Protein AF-A0A955XKT5-F1 (afdb_monomer_lite)

Secondary structure (DSSP, 8-state):
--HHHHHHHHHHHHHH-TT-HHHHHHHHHHHHHTT-HHHHHHHHHHHHHHTT-HHHHHHHHHHHHHHSEEEEE-TT-EEE-TT-----EEEEEES-EEEEETTTEEEEEE-TT-EESHHHHHHT---SSEEEESS-EEEEEE-HHHHHHHHHHSTTHHHHHHHHHHHHHHHHHSSTTSTTTTS-HHHHHHHHHTPPP----TT--S--TTS-----EE-SSS-EEEEEE-TTS-EEEEEEE-TT-EESHHHHHS-----

Sequence (259 aa):
MTSLDQAQRALEAAQRSPHDLGLCIRAIRLLEVAGMRAEAHSVAHAYAKRHDAGEAGGAALLALVQRAEAVRFEAGVALMREGVDEDAIFVLLHGDARVRRLGVGELTQLPPGTVVGEIASLAGTARTASVYAKGPVEALRFLPAGFAELSHKLPGVYARLRETGRARLVAQLFGPTSIFGALNGLERAALFEQCLPATLAEGQEAVREGEPGHAICIIASGMAEVWRRGADGERRVVTTLGPGSVFGELALLYDRQAN

Radius of gyration: 21.77 Å; chains: 1; bounding box: 57×36×67 Å

Foldseek 3Di:
DDLVVLLVVLLVVCVVVLQQLLSLLLNLLSCVVVVVNVSSLVSLQSNLVVQVLHNLLSVLSNVLSVPWDKDKDAAFDWPFAAQDPDQKKKAWNDAKKWWAAPPPGTQDIGGHSDIPPLLCNLVVAGHQTIIGGNGMIIITIDGVVSVVSSCVRRPCPNVVSVVVSLLVLLCSQQPCPAPNNPDDSVRSSVVVVVDDDDDDDPPGDPDDPPDQDDDKDFASADKDFDWDQDPVRDTGTPDMDGGNDIDPVCSVVPVPPPD

pLDDT: mean 88.99, std 10.27, range [30.53, 98.69]

Structure (mmCIF, N/CA/C/O backbone):
data_AF-A0A955XKT5-F1
#
_entry.id   AF-A0A955XKT5-F1
#
loop_
_atom_site.group_PDB
_atom_site.id
_atom_site.type_symbol
_atom_site.label_atom_id
_atom_site.label_alt_id
_atom_site.label_comp_id
_atom_site.label_asym_id
_atom_site.label_entity_id
_atom_site.label_seq_id
_atom_site.pdbx_PDB_ins_code
_atom_site.Cartn_x
_atom_site.Cartn_y
_atom_site.Cartn_z
_atom_site.occupancy
_atom_site.B_iso_or_equiv
_atom_site.auth_seq_id
_atom_site.auth_comp_id
_atom_site.auth_asym_id
_atom_site.auth_atom_id
_atom_site.pdbx_PDB_model_num
ATOM 1 N N . MET A 1 1 ? -13.467 -15.994 17.222 1.00 66.06 1 MET A N 1
ATOM 2 C CA . MET A 1 1 ? -13.003 -14.748 17.871 1.00 66.06 1 MET A CA 1
ATOM 3 C C . MET A 1 1 ? -14.121 -13.738 17.721 1.00 66.06 1 MET A C 1
ATOM 5 O O . MET A 1 1 ? -14.669 -13.667 16.626 1.00 66.06 1 MET A O 1
ATOM 9 N N . THR A 1 2 ? -14.535 -13.070 18.795 1.00 84.00 2 THR A N 1
ATOM 10 C CA . THR A 1 2 ? -15.683 -12.151 18.736 1.00 84.00 2 THR A CA 1
ATOM 11 C C . THR A 1 2 ? -15.295 -10.826 18.067 1.00 84.00 2 THR A C 1
ATOM 13 O O . THR A 1 2 ? -14.108 -10.500 17.970 1.00 84.00 2 THR A O 1
ATOM 16 N N . SER A 1 3 ? -16.289 -10.046 17.623 1.00 86.25 3 SER A N 1
ATOM 17 C CA . SER A 1 3 ? -16.065 -8.680 17.116 1.00 86.25 3 SER A CA 1
ATOM 18 C C . SER A 1 3 ? -15.382 -7.786 18.159 1.00 86.25 3 SER A C 1
ATOM 20 O O . SER A 1 3 ? -14.592 -6.917 17.799 1.00 86.25 3 SER A O 1
ATOM 22 N N . LEU A 1 4 ? -15.657 -8.013 19.449 1.00 92.00 4 LEU A N 1
ATOM 23 C CA . LEU A 1 4 ? -15.072 -7.252 20.551 1.00 92.00 4 LEU A CA 1
ATOM 24 C C . LEU A 1 4 ? -13.584 -7.583 20.738 1.00 92.00 4 LEU A C 1
ATOM 26 O O . LEU A 1 4 ? -12.761 -6.672 20.798 1.00 92.00 4 LEU A O 1
ATOM 30 N N . ASP A 1 5 ? -13.219 -8.871 20.727 1.00 94.25 5 ASP A N 1
ATOM 31 C CA . ASP A 1 5 ? -11.815 -9.305 20.838 1.00 94.25 5 ASP A CA 1
ATOM 32 C C . ASP A 1 5 ? -10.959 -8.732 19.697 1.00 94.25 5 ASP A C 1
ATOM 34 O O . ASP A 1 5 ? -9.805 -8.339 19.878 1.00 94.25 5 ASP A O 1
ATOM 38 N N . GLN A 1 6 ? -11.522 -8.697 18.485 1.00 92.94 6 GLN A N 1
ATOM 39 C CA . GLN A 1 6 ? -10.864 -8.135 17.307 1.00 92.94 6 GLN A CA 1
ATOM 40 C C . GLN A 1 6 ? -10.617 -6.631 17.447 1.00 92.94 6 GLN A C 1
ATOM 42 O O . GLN A 1 6 ? -9.525 -6.168 17.103 1.00 92.94 6 GLN A O 1
ATOM 47 N N . ALA A 1 7 ? -11.605 -5.890 17.953 1.00 96.50 7 ALA A N 1
ATOM 48 C CA . ALA A 1 7 ? -11.510 -4.454 18.177 1.00 96.50 7 ALA A CA 1
ATOM 49 C C . ALA A 1 7 ? -10.478 -4.114 19.265 1.00 96.50 7 ALA A C 1
ATOM 51 O O . ALA A 1 7 ? -9.630 -3.250 19.049 1.00 96.50 7 ALA A O 1
ATOM 52 N N . GLN A 1 8 ? -10.463 -4.855 20.378 1.00 96.94 8 GLN A N 1
ATOM 53 C CA . GLN A 1 8 ? -9.479 -4.674 21.453 1.00 96.94 8 GLN A CA 1
ATOM 54 C C . GLN A 1 8 ? -8.044 -4.922 20.972 1.00 96.94 8 GLN A C 1
ATOM 56 O O . GLN A 1 8 ? -7.172 -4.078 21.162 1.00 96.94 8 GLN A O 1
ATOM 61 N N . ARG A 1 9 ? -7.796 -6.015 20.237 1.00 96.50 9 ARG A N 1
ATOM 62 C CA . ARG A 1 9 ? -6.467 -6.276 19.651 1.00 96.50 9 ARG A CA 1
ATOM 63 C C . ARG A 1 9 ? -6.037 -5.197 18.659 1.00 96.50 9 ARG A C 1
ATOM 65 O O . ARG A 1 9 ? -4.851 -4.890 18.548 1.00 96.50 9 ARG A O 1
ATOM 72 N N . ALA A 1 10 ? -6.981 -4.649 17.892 1.00 97.38 10 ALA A N 1
ATOM 73 C CA . ALA A 1 10 ? -6.700 -3.555 16.968 1.00 97.38 10 ALA A CA 1
ATOM 74 C C . ALA A 1 10 ? -6.311 -2.274 17.714 1.00 97.38 10 ALA A C 1
ATOM 76 O O . ALA A 1 10 ? -5.332 -1.632 17.337 1.00 97.38 10 ALA A O 1
ATOM 77 N N . LEU A 1 11 ? -7.029 -1.953 18.792 1.00 98.19 11 LEU A N 1
ATOM 78 C CA . LEU A 1 11 ? -6.716 -0.840 19.681 1.00 98.19 11 LEU A CA 1
ATOM 79 C C . LEU A 1 11 ? -5.312 -0.980 20.282 1.00 98.19 11 LEU A C 1
ATOM 81 O O . LEU A 1 11 ? -4.511 -0.058 20.163 1.00 98.19 11 LEU A O 1
ATOM 85 N N . GLU A 1 12 ? -4.973 -2.144 20.839 1.00 97.88 12 GLU A N 1
ATOM 86 C CA . GLU A 1 12 ? -3.638 -2.417 21.392 1.00 97.88 12 GLU A CA 1
ATOM 87 C C . GLU A 1 12 ? -2.524 -2.277 20.342 1.00 97.88 12 GLU A C 1
ATOM 89 O O . GLU A 1 12 ? -1.431 -1.788 20.635 1.00 97.88 12 GLU A O 1
ATOM 94 N N . ALA A 1 13 ? -2.768 -2.714 19.103 1.00 97.31 13 ALA A N 1
ATOM 95 C CA . ALA A 1 13 ? -1.805 -2.561 18.014 1.00 97.31 13 ALA A CA 1
ATOM 96 C C . ALA A 1 13 ? -1.597 -1.083 17.638 1.00 97.31 13 ALA A C 1
ATOM 98 O O . ALA A 1 13 ? -0.454 -0.643 17.518 1.00 97.31 13 ALA A O 1
ATOM 99 N N . ALA A 1 14 ? -2.677 -0.305 17.521 1.00 97.44 14 ALA A N 1
ATOM 100 C CA . ALA A 1 14 ? -2.600 1.131 17.250 1.00 97.44 14 ALA A CA 1
ATOM 101 C C . ALA A 1 14 ? -1.944 1.909 18.405 1.00 97.44 14 ALA A C 1
ATOM 103 O O . ALA A 1 14 ? -1.196 2.849 18.164 1.00 97.44 14 ALA A O 1
ATOM 104 N N . GLN A 1 15 ? -2.157 1.499 19.657 1.00 96.06 15 GLN A N 1
ATOM 105 C CA . GLN A 1 15 ? -1.501 2.104 20.823 1.00 96.06 15 GLN A CA 1
ATOM 106 C C . GLN A 1 15 ? 0.003 1.808 20.880 1.00 96.06 15 GLN A C 1
ATOM 108 O O . GLN A 1 15 ? 0.775 2.671 21.294 1.00 96.06 15 GLN A O 1
ATOM 113 N N . ARG A 1 16 ? 0.436 0.616 20.443 1.00 97.06 16 ARG A N 1
ATOM 114 C CA . ARG A 1 16 ? 1.866 0.271 20.329 1.00 97.06 16 ARG A CA 1
ATOM 115 C C . ARG A 1 16 ? 2.558 1.000 19.178 1.00 97.06 16 ARG A C 1
ATOM 117 O O . ARG A 1 16 ? 3.723 1.365 19.313 1.00 97.06 16 ARG A O 1
ATOM 124 N N . SER A 1 17 ? 1.837 1.253 18.086 1.00 94.94 17 SER A N 1
ATOM 125 C CA . SER A 1 17 ? 2.354 1.935 16.894 1.00 94.94 17 SER A CA 1
ATOM 126 C C . SER A 1 17 ? 1.484 3.137 16.497 1.00 94.94 17 SER A C 1
ATOM 128 O O . SER A 1 17 ? 0.912 3.150 15.410 1.00 94.94 17 SER A O 1
ATOM 130 N N . PRO A 1 18 ? 1.412 4.199 17.322 1.00 91.81 18 PRO A N 1
ATOM 131 C CA . PRO A 1 18 ? 0.472 5.312 17.125 1.00 91.81 18 PRO A CA 1
ATOM 132 C C . PRO A 1 18 ? 0.832 6.248 15.960 1.00 91.81 18 PRO A C 1
ATOM 134 O O . PRO A 1 18 ? 0.154 7.243 15.736 1.00 91.81 18 PRO A O 1
ATOM 137 N N . HIS A 1 19 ? 1.928 5.970 15.253 1.00 90.25 19 HIS A N 1
ATOM 138 C CA . HIS A 1 19 ? 2.360 6.674 14.043 1.00 90.25 19 HIS A CA 1
ATOM 139 C C . HIS A 1 19 ? 1.965 5.925 12.759 1.00 90.25 19 HIS A C 1
ATOM 141 O O . HIS A 1 19 ? 2.091 6.474 11.664 1.00 90.25 19 HIS A O 1
ATOM 147 N N . ASP A 1 20 ? 1.503 4.677 12.876 1.00 94.12 20 ASP A N 1
ATOM 148 C CA . ASP A 1 20 ? 1.114 3.849 11.741 1.00 94.12 20 ASP A CA 1
ATOM 149 C C . ASP A 1 20 ? -0.339 4.149 11.351 1.00 94.12 20 ASP A C 1
ATOM 151 O O . ASP A 1 20 ? -1.294 3.782 12.041 1.00 94.12 20 ASP A O 1
ATOM 155 N N . LEU A 1 21 ? -0.498 4.835 10.218 1.00 95.00 21 LEU A N 1
ATOM 156 C CA . LEU A 1 21 ? -1.803 5.242 9.701 1.00 95.00 21 LEU A CA 1
ATOM 157 C C . LEU A 1 21 ? -2.733 4.047 9.458 1.00 95.00 21 LEU A C 1
ATOM 159 O O . LEU A 1 21 ? -3.928 4.134 9.733 1.00 95.00 21 LEU A O 1
ATOM 163 N N . GLY A 1 22 ? -2.205 2.940 8.935 1.00 96.44 22 GLY A N 1
ATOM 164 C CA . GLY A 1 22 ? -3.006 1.776 8.581 1.00 96.44 22 GLY A CA 1
ATOM 165 C C . GLY A 1 22 ? -3.514 1.035 9.817 1.00 96.44 22 GLY A C 1
ATOM 166 O O . GLY A 1 22 ? -4.690 0.662 9.872 1.00 96.44 22 GLY A O 1
ATOM 167 N N . LEU A 1 23 ? -2.680 0.910 10.855 1.00 97.81 23 LEU A N 1
ATOM 168 C CA . LEU A 1 23 ? -3.102 0.372 12.151 1.00 97.81 23 LEU A CA 1
ATOM 169 C C . LEU A 1 23 ? -4.151 1.260 12.825 1.00 97.81 23 LEU A C 1
ATOM 171 O O . LEU A 1 23 ? -5.141 0.734 13.339 1.00 97.81 23 LEU A O 1
ATOM 175 N N . CYS A 1 24 ? -3.990 2.585 12.777 1.00 97.88 24 CYS A N 1
ATOM 176 C CA . CYS A 1 24 ? -4.981 3.520 13.309 1.00 97.88 24 CYS A CA 1
ATOM 177 C C . CYS A 1 24 ? -6.314 3.446 12.549 1.00 97.88 24 CYS A C 1
ATOM 179 O O . CYS A 1 24 ? -7.356 3.295 13.184 1.00 97.88 24 CYS A O 1
ATOM 181 N N . ILE A 1 25 ? -6.299 3.470 11.210 1.00 98.00 25 ILE A N 1
ATOM 182 C CA . ILE A 1 25 ? -7.504 3.315 10.372 1.00 98.00 25 ILE A CA 1
ATOM 183 C C . ILE A 1 25 ? -8.224 2.002 10.692 1.00 98.00 25 ILE A C 1
ATOM 185 O O . ILE A 1 25 ? -9.440 1.983 10.902 1.00 98.00 25 ILE A O 1
ATOM 189 N N . ARG A 1 26 ? -7.471 0.900 10.773 1.00 98.44 26 ARG A N 1
ATOM 190 C CA . ARG A 1 26 ? -8.013 -0.413 11.122 1.00 98.44 26 ARG A CA 1
ATOM 191 C C . ARG A 1 26 ? -8.658 -0.409 12.506 1.00 98.44 26 ARG A C 1
ATOM 193 O O . ARG A 1 26 ? -9.762 -0.927 12.656 1.00 98.44 26 ARG A O 1
ATOM 200 N N . ALA A 1 27 ? -7.980 0.143 13.512 1.00 98.62 27 ALA A N 1
ATOM 201 C CA . ALA A 1 27 ? -8.501 0.207 14.873 1.00 98.62 27 ALA A CA 1
ATOM 202 C C . ALA A 1 27 ? -9.791 1.025 14.941 1.00 98.62 27 ALA A C 1
ATOM 204 O O . ALA A 1 27 ? -10.781 0.525 15.468 1.00 98.62 27 ALA A O 1
ATOM 205 N N . ILE A 1 28 ? -9.810 2.219 14.338 1.00 98.69 28 ILE A N 1
ATOM 206 C CA . ILE A 1 28 ? -11.001 3.076 14.264 1.00 98.69 28 ILE A CA 1
ATOM 207 C C . ILE A 1 28 ? -12.183 2.286 13.702 1.00 98.69 28 ILE A C 1
ATOM 209 O O . ILE A 1 28 ? -13.224 2.202 14.351 1.00 98.69 28 ILE A O 1
ATOM 213 N N . ARG A 1 29 ? -12.005 1.627 12.548 1.00 98.38 29 ARG A N 1
ATOM 214 C CA . ARG A 1 29 ? -13.092 0.883 11.904 1.00 98.38 29 ARG A CA 1
ATOM 215 C C . ARG A 1 29 ? -13.643 -0.242 12.777 1.00 98.38 29 ARG A C 1
ATOM 217 O O . ARG A 1 29 ? -14.857 -0.404 12.872 1.00 98.38 29 ARG A O 1
ATOM 224 N N . LEU A 1 30 ? -12.769 -1.036 13.393 1.00 98.25 30 LEU A N 1
ATOM 225 C CA . LEU A 1 30 ? -13.196 -2.182 14.200 1.00 98.25 30 LEU A CA 1
ATOM 226 C C . LEU A 1 30 ? -13.848 -1.752 15.518 1.00 98.25 30 LEU A C 1
ATOM 228 O O . LEU A 1 30 ? -14.812 -2.379 15.953 1.00 98.25 30 LEU A O 1
ATOM 232 N N . LEU A 1 31 ? -13.373 -0.661 16.120 1.00 98.50 31 LEU A N 1
ATOM 233 C CA . LEU A 1 31 ? -13.977 -0.072 17.313 1.00 98.50 31 LEU A CA 1
ATOM 234 C C . LEU A 1 31 ? -15.370 0.498 17.012 1.00 98.50 31 LEU A C 1
ATOM 236 O O . LEU A 1 31 ? -16.297 0.266 17.784 1.00 98.50 31 LEU A O 1
ATOM 240 N N . GLU A 1 32 ? -15.556 1.168 15.870 1.00 96.88 32 GLU A N 1
ATOM 241 C CA . GLU A 1 32 ? -16.874 1.656 15.442 1.00 96.88 32 GLU A CA 1
ATOM 242 C C . GLU A 1 32 ? -17.882 0.517 15.254 1.00 96.88 32 GLU A C 1
ATOM 244 O O . GLU A 1 32 ? -19.006 0.611 15.751 1.00 96.88 32 GLU A O 1
ATOM 249 N N . VAL A 1 33 ? -17.475 -0.574 14.594 1.00 96.12 33 VAL A N 1
ATOM 250 C CA . VAL A 1 33 ? -18.318 -1.769 14.402 1.00 96.12 33 VAL A CA 1
ATOM 251 C C . VAL A 1 33 ? -18.672 -2.427 15.741 1.00 96.12 33 VAL A C 1
ATOM 253 O O . VAL A 1 33 ? -19.798 -2.885 15.917 1.00 96.12 33 VAL A O 1
ATOM 256 N N . ALA A 1 34 ? -17.751 -2.424 16.707 1.00 96.75 34 ALA A N 1
ATOM 257 C CA . ALA A 1 34 ? -17.982 -2.946 18.054 1.00 96.75 34 ALA A CA 1
ATOM 258 C C . ALA A 1 34 ? -18.777 -1.992 18.975 1.00 96.75 34 ALA A C 1
ATOM 260 O O . ALA A 1 34 ? -19.025 -2.330 20.130 1.00 96.75 34 ALA A O 1
ATOM 261 N N . GLY A 1 35 ? -19.162 -0.798 18.504 1.00 96.62 35 GLY A N 1
ATOM 262 C CA . GLY A 1 35 ? -19.860 0.213 19.310 1.00 96.62 35 GLY A CA 1
ATOM 263 C C . GLY A 1 35 ? -18.963 0.998 20.281 1.00 96.62 35 GLY A C 1
ATOM 264 O O . GLY A 1 35 ? -19.460 1.837 21.032 1.00 96.62 35 GLY A O 1
ATOM 265 N N . MET A 1 36 ? -17.646 0.791 20.232 1.00 97.44 36 MET A N 1
ATOM 266 C CA . MET A 1 36 ? -16.621 1.424 21.074 1.00 97.44 36 MET A CA 1
ATOM 267 C C . MET A 1 36 ? -16.217 2.801 20.519 1.00 97.44 36 MET A C 1
ATOM 269 O O . MET A 1 36 ? -15.081 3.050 20.107 1.00 97.44 36 MET A O 1
ATOM 273 N N . ARG A 1 37 ? -17.197 3.708 20.418 1.00 96.88 37 ARG A N 1
ATOM 274 C CA . ARG A 1 37 ? -17.011 5.008 19.748 1.00 96.88 37 ARG A CA 1
ATOM 275 C C . ARG A 1 37 ? -15.998 5.901 20.459 1.00 96.88 37 ARG A C 1
ATOM 277 O O . ARG A 1 37 ? -15.251 6.597 19.775 1.00 96.88 37 ARG A O 1
ATOM 284 N N . ALA A 1 38 ? -15.963 5.898 21.790 1.00 97.88 38 ALA A N 1
ATOM 285 C CA . ALA A 1 38 ? -15.045 6.744 22.555 1.00 97.88 38 ALA A CA 1
ATOM 286 C C . ALA A 1 38 ? -13.581 6.368 22.278 1.00 97.88 38 ALA A C 1
ATOM 288 O O . ALA A 1 38 ? -12.733 7.233 22.065 1.00 97.88 38 ALA A O 1
ATOM 289 N N . GLU A 1 39 ? -13.302 5.072 22.189 1.00 98.38 39 GLU A N 1
ATOM 290 C CA . GLU A 1 39 ? -11.995 4.521 21.867 1.00 98.38 39 GLU A CA 1
ATOM 291 C C . GLU A 1 39 ? -11.611 4.818 20.416 1.00 98.38 39 GLU A C 1
ATOM 293 O O . GLU A 1 39 ? -10.483 5.237 20.165 1.00 98.38 39 GLU A O 1
ATOM 298 N N . ALA A 1 40 ? -12.547 4.692 19.466 1.00 98.25 40 ALA A N 1
ATOM 299 C CA . ALA A 1 40 ? -12.308 5.079 18.073 1.00 98.25 40 ALA A CA 1
ATOM 300 C C . ALA A 1 40 ? -11.902 6.562 17.958 1.00 98.25 40 ALA A C 1
ATOM 302 O O . ALA A 1 40 ? -10.915 6.892 17.297 1.00 98.25 40 ALA A O 1
ATOM 303 N N . HIS A 1 41 ? -12.611 7.452 18.664 1.00 98.12 41 HIS A N 1
ATOM 304 C CA . HIS A 1 41 ? -12.274 8.879 18.709 1.00 98.12 41 HIS A CA 1
ATOM 305 C C . HIS A 1 41 ? -10.921 9.124 19.381 1.00 98.12 41 HIS A C 1
ATOM 307 O O . HIS A 1 41 ? -10.137 9.941 18.900 1.00 98.12 41 HIS A O 1
ATOM 313 N N . SER A 1 42 ? -10.616 8.391 20.455 1.00 97.75 42 SER A N 1
ATOM 314 C CA . SER A 1 42 ? -9.328 8.470 21.145 1.00 97.75 42 SER A CA 1
ATOM 315 C C . SER A 1 42 ? -8.161 8.103 20.222 1.00 97.75 42 SER A C 1
ATOM 317 O O . SER A 1 42 ? -7.181 8.845 20.162 1.00 97.75 42 SER A O 1
ATOM 319 N N . VAL A 1 43 ? -8.285 7.023 19.438 1.00 98.25 43 VAL A N 1
ATOM 320 C CA . VAL A 1 43 ? -7.271 6.613 18.449 1.00 98.25 43 VAL A CA 1
ATOM 321 C C . VAL A 1 43 ? -7.060 7.699 17.395 1.00 98.25 43 VAL A C 1
ATOM 323 O O . VAL A 1 43 ? -5.920 8.083 17.129 1.00 98.25 43 VAL A O 1
ATOM 326 N N . ALA A 1 44 ? -8.143 8.226 16.817 1.00 97.75 44 ALA A N 1
ATOM 327 C CA . ALA A 1 44 ? -8.055 9.256 15.787 1.00 97.75 44 ALA A CA 1
ATOM 328 C C . ALA A 1 44 ? -7.429 10.556 16.314 1.00 97.75 44 ALA A C 1
ATOM 330 O O . ALA A 1 44 ? -6.558 11.141 15.668 1.00 97.75 44 ALA A O 1
ATOM 331 N N . HIS A 1 45 ? -7.827 10.981 17.516 1.00 96.12 45 HIS A N 1
ATOM 332 C CA . HIS A 1 45 ? -7.266 12.155 18.176 1.00 96.12 45 HIS A CA 1
ATOM 333 C C . HIS A 1 45 ? -5.781 11.969 18.513 1.00 96.12 45 HIS A C 1
ATOM 335 O O . HIS A 1 45 ? -4.979 12.868 18.268 1.00 96.12 45 HIS A O 1
ATOM 341 N N . ALA A 1 46 ? -5.392 10.804 19.041 1.00 95.81 46 ALA A N 1
ATOM 342 C CA . ALA A 1 46 ? -4.001 10.503 19.368 1.00 95.81 46 ALA A CA 1
ATOM 343 C C . ALA A 1 46 ? -3.104 10.536 18.122 1.00 95.81 46 ALA A C 1
ATOM 345 O O . ALA A 1 46 ? -2.026 11.135 18.164 1.00 95.81 46 ALA A O 1
ATOM 346 N N . TYR A 1 47 ? -3.573 9.957 17.011 1.00 96.00 47 TYR A N 1
ATOM 347 C CA . TYR A 1 47 ? -2.880 10.018 15.727 1.00 96.00 47 TYR A CA 1
ATOM 348 C C . TYR A 1 47 ? -2.721 11.473 15.259 1.00 96.00 47 TYR A C 1
ATOM 350 O O . TYR A 1 47 ? -1.607 11.946 15.046 1.00 96.00 47 TYR A O 1
ATOM 358 N N . ALA A 1 48 ? -3.818 12.231 15.181 1.00 95.12 48 ALA A N 1
ATOM 359 C CA . ALA A 1 48 ? -3.790 13.609 14.696 1.00 95.12 48 ALA A CA 1
ATOM 360 C C . ALA A 1 48 ? -2.939 14.548 15.564 1.00 95.12 48 ALA A C 1
ATOM 362 O O . ALA A 1 48 ? -2.192 15.368 15.033 1.00 95.12 48 ALA A O 1
ATOM 363 N N . LYS A 1 49 ? -2.989 14.401 16.893 1.00 93.56 49 LYS A N 1
ATOM 364 C CA . LYS A 1 49 ? -2.148 15.165 17.824 1.00 93.56 49 LYS A CA 1
ATOM 365 C C . LYS A 1 49 ? -0.660 14.921 17.582 1.00 93.56 49 LYS A C 1
ATOM 367 O O . LYS A 1 49 ? 0.126 15.856 17.663 1.00 93.56 49 LYS A O 1
ATOM 372 N N . ARG A 1 50 ? -0.266 13.681 17.284 1.00 92.19 50 ARG A N 1
ATOM 373 C CA . ARG A 1 50 ? 1.131 13.321 16.994 1.00 92.19 50 ARG A CA 1
ATOM 374 C C . ARG A 1 50 ? 1.633 13.897 15.666 1.00 92.19 50 ARG A C 1
ATOM 376 O O . ARG A 1 50 ? 2.839 13.999 15.468 1.00 92.19 50 ARG A O 1
ATOM 383 N N . HIS A 1 51 ? 0.712 14.245 14.777 1.00 90.88 51 HIS A N 1
ATOM 384 C CA . HIS A 1 51 ? 0.985 14.789 13.452 1.00 90.88 51 HIS A CA 1
ATOM 385 C C . HIS A 1 51 ? 0.579 16.266 13.332 1.00 90.88 51 HIS A C 1
ATOM 387 O O . HIS A 1 51 ? 0.246 16.717 12.241 1.00 90.88 51 HIS A O 1
ATOM 393 N N . ASP A 1 52 ? 0.579 17.001 14.452 1.00 90.94 52 ASP A N 1
ATOM 394 C CA . ASP A 1 52 ? 0.332 18.450 14.520 1.00 90.94 52 ASP A CA 1
ATOM 395 C C . ASP A 1 52 ? -0.982 18.911 13.857 1.00 90.94 52 ASP A C 1
ATOM 397 O O . ASP A 1 52 ? -1.116 20.042 13.397 1.00 90.94 52 ASP A O 1
ATOM 401 N N . ALA A 1 53 ? -1.981 18.027 13.825 1.00 90.88 53 ALA A N 1
ATOM 402 C CA . ALA A 1 53 ? -3.263 18.250 13.158 1.00 90.88 53 ALA A CA 1
ATOM 403 C C . ALA A 1 53 ? -4.437 18.467 14.135 1.00 90.88 53 ALA A C 1
ATOM 405 O O . ALA A 1 53 ? -5.547 18.820 13.727 1.00 90.88 53 ALA A O 1
ATOM 406 N N . GLY A 1 54 ? -4.195 18.266 15.436 1.00 91.12 54 GLY A N 1
ATOM 407 C CA . GLY A 1 54 ? -5.147 18.543 16.513 1.00 91.12 54 GLY A CA 1
ATOM 408 C C . GLY A 1 54 ? -6.499 17.837 16.357 1.00 91.12 54 GLY A C 1
ATOM 409 O O . GLY A 1 54 ? -6.604 16.745 15.799 1.00 91.12 54 GLY A O 1
ATOM 410 N N . GLU A 1 55 ? -7.555 18.464 16.873 1.00 92.69 55 GLU A N 1
ATOM 411 C CA . GLU A 1 55 ? -8.916 17.914 16.836 1.00 92.69 55 GLU A CA 1
ATOM 412 C C . GLU A 1 55 ? -9.477 17.816 15.410 1.00 92.69 55 GLU A C 1
ATOM 414 O O . GLU A 1 55 ? -10.065 16.798 15.048 1.00 92.69 55 GLU A O 1
ATOM 419 N N . ALA A 1 56 ? -9.227 18.829 14.573 1.00 93.44 56 ALA A N 1
ATOM 420 C CA . ALA A 1 56 ? -9.693 18.856 13.189 1.00 93.44 56 ALA A CA 1
ATOM 421 C C . ALA A 1 56 ? -9.125 17.694 12.356 1.00 93.44 56 ALA A C 1
ATOM 423 O O . ALA A 1 56 ? -9.859 17.087 11.576 1.00 93.44 56 ALA A O 1
ATOM 424 N N . GLY A 1 57 ? -7.848 17.347 12.545 1.00 95.00 57 GLY A N 1
ATOM 425 C CA . GLY A 1 57 ? -7.238 16.187 11.897 1.00 95.00 57 GLY A CA 1
ATOM 426 C C . GLY A 1 57 ? -7.831 14.861 12.366 1.00 95.00 57 GLY A C 1
ATOM 427 O O . GLY A 1 57 ? -8.060 13.969 11.552 1.00 95.00 57 GLY A O 1
ATOM 428 N N . GLY A 1 58 ? -8.135 14.739 13.663 1.00 96.31 58 GLY A N 1
ATOM 429 C CA . GLY A 1 58 ? -8.760 13.538 14.223 1.00 96.31 58 GLY A CA 1
ATOM 430 C C . GLY A 1 58 ? -10.174 13.334 13.679 1.00 96.31 58 GLY A C 1
ATOM 431 O O . GLY A 1 58 ? -10.516 12.239 13.233 1.00 96.31 58 GLY A O 1
ATOM 432 N N . ALA A 1 59 ? -10.964 14.409 13.631 1.00 96.25 59 ALA A N 1
ATOM 433 C CA . ALA A 1 59 ? -12.294 14.405 13.031 1.00 96.25 59 ALA A CA 1
ATOM 434 C C . ALA A 1 59 ? -12.254 14.052 11.534 1.00 96.25 59 ALA A C 1
ATOM 436 O O . ALA A 1 59 ? -13.061 13.249 11.069 1.00 96.25 59 ALA A O 1
ATOM 437 N N . ALA A 1 60 ? -11.288 14.591 10.784 1.00 95.88 60 ALA A N 1
ATOM 438 C CA . ALA A 1 60 ? -11.116 14.270 9.368 1.00 95.88 60 ALA A CA 1
ATOM 439 C C . ALA A 1 60 ? -10.733 12.798 9.139 1.00 95.88 60 ALA A C 1
ATOM 441 O O . ALA A 1 60 ? -11.247 12.166 8.217 1.00 95.88 60 ALA A O 1
ATOM 442 N N . LEU A 1 61 ? -9.873 12.226 9.991 1.00 96.62 61 LEU A N 1
ATOM 443 C CA . LEU A 1 61 ? -9.515 10.810 9.914 1.00 96.62 61 LEU A CA 1
ATOM 444 C C . LEU A 1 61 ? -10.726 9.905 10.191 1.00 96.62 61 LEU A C 1
ATOM 446 O O . LEU A 1 61 ? -10.946 8.950 9.451 1.00 96.62 61 LEU A O 1
ATOM 450 N N . LEU A 1 62 ? -11.539 10.223 11.204 1.00 97.12 62 LEU A N 1
ATOM 451 C CA . LEU A 1 62 ? -12.799 9.513 11.467 1.00 97.12 62 LEU A CA 1
ATOM 452 C C . LEU A 1 62 ? -13.738 9.581 10.260 1.00 97.12 62 LEU A C 1
ATOM 454 O O . LEU A 1 62 ? -14.217 8.549 9.797 1.00 97.12 62 LEU A O 1
ATOM 458 N N . ALA A 1 63 ? -13.948 10.780 9.711 1.00 95.69 63 ALA A N 1
ATOM 459 C CA . ALA A 1 63 ? -14.806 10.979 8.548 1.00 95.69 63 ALA A CA 1
ATOM 460 C C . ALA A 1 63 ? -14.325 10.172 7.329 1.00 95.69 63 ALA A C 1
ATOM 462 O O . ALA A 1 63 ? -15.143 9.570 6.630 1.00 95.69 63 ALA A O 1
ATOM 463 N N . LEU A 1 64 ? -13.007 10.102 7.100 1.00 95.56 64 LEU A N 1
ATOM 464 C CA . LEU A 1 64 ? -12.427 9.270 6.045 1.00 95.56 64 LEU A CA 1
ATOM 465 C C . LEU A 1 64 ? -12.770 7.786 6.250 1.00 95.56 64 LEU A C 1
ATOM 467 O O . LEU A 1 64 ? -13.207 7.130 5.307 1.00 95.56 64 LEU A O 1
ATOM 471 N N . VAL A 1 65 ? -12.591 7.258 7.466 1.00 97.00 65 VAL A N 1
ATOM 472 C CA . VAL A 1 65 ? -12.867 5.844 7.780 1.00 97.00 65 VAL A CA 1
ATOM 473 C C . VAL A 1 65 ? -14.357 5.517 7.666 1.00 97.00 65 VAL A C 1
ATOM 475 O O . VAL A 1 65 ? -14.714 4.466 7.137 1.00 97.00 65 VAL A O 1
ATOM 478 N N . GLN A 1 66 ? -15.232 6.423 8.100 1.00 94.50 66 GLN A N 1
ATOM 479 C CA . GLN A 1 66 ? -16.685 6.245 8.036 1.00 94.50 66 GLN A CA 1
ATOM 480 C C . GLN A 1 66 ? -17.221 6.228 6.601 1.00 94.50 66 GLN A C 1
ATOM 482 O O . GLN A 1 66 ? -18.170 5.504 6.306 1.00 94.50 66 GLN A O 1
ATOM 487 N N . ARG A 1 67 ? -16.610 7.014 5.707 1.00 93.88 67 ARG A N 1
ATOM 488 C CA . ARG A 1 67 ? -16.972 7.092 4.283 1.00 93.88 67 ARG A CA 1
ATOM 489 C C . ARG A 1 67 ? -16.347 5.984 3.434 1.00 93.88 67 ARG A C 1
ATOM 491 O O . ARG A 1 67 ? -16.702 5.855 2.264 1.00 93.88 67 ARG A O 1
ATOM 498 N N . ALA A 1 68 ? -15.400 5.229 3.985 1.00 94.50 68 ALA A N 1
ATOM 499 C CA . ALA A 1 68 ? -14.702 4.179 3.261 1.00 94.50 68 ALA A CA 1
ATOM 500 C C . ALA A 1 68 ? -15.618 2.986 2.974 1.00 94.50 68 ALA A C 1
ATOM 502 O O . ALA A 1 68 ? -16.416 2.562 3.814 1.00 94.50 68 ALA A O 1
ATOM 503 N N . GLU A 1 69 ? -15.464 2.404 1.790 1.00 95.25 69 GLU A N 1
ATOM 504 C CA . GLU A 1 69 ? -16.209 1.213 1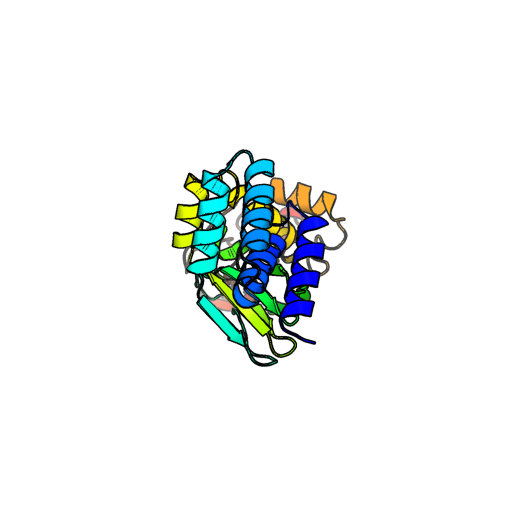.399 1.00 95.25 69 GLU A CA 1
ATOM 505 C C . GLU A 1 69 ? -15.557 -0.028 2.019 1.00 95.25 69 GLU A C 1
ATOM 507 O O . GLU A 1 69 ? -14.367 -0.276 1.820 1.00 95.25 69 GLU A O 1
ATOM 512 N N . ALA A 1 70 ? -16.326 -0.823 2.764 1.00 96.88 70 ALA A N 1
ATOM 513 C CA . ALA A 1 70 ? -15.866 -2.120 3.247 1.00 96.88 70 ALA A CA 1
ATOM 514 C C . ALA A 1 70 ? -16.046 -3.171 2.146 1.00 96.88 70 ALA A C 1
ATOM 516 O O . ALA A 1 70 ? -17.158 -3.398 1.674 1.00 96.88 70 ALA A O 1
ATOM 517 N N . VAL A 1 71 ? -14.953 -3.824 1.763 1.00 98.06 71 VAL A N 1
ATOM 518 C CA . VAL A 1 71 ? -14.915 -4.828 0.696 1.00 98.06 71 VAL A CA 1
ATOM 519 C C . VAL A 1 71 ? -14.360 -6.148 1.216 1.00 98.06 71 VAL A C 1
ATOM 521 O O . VAL A 1 71 ? -13.549 -6.178 2.147 1.00 98.06 71 VAL A O 1
ATOM 524 N N . ARG A 1 72 ? -14.779 -7.250 0.591 1.00 98.25 72 ARG A N 1
ATOM 525 C CA . ARG A 1 72 ? -14.342 -8.603 0.936 1.00 98.25 72 ARG A CA 1
ATOM 526 C C . ARG A 1 72 ? -13.801 -9.325 -0.289 1.00 98.25 72 ARG A C 1
ATOM 528 O O . ARG A 1 72 ? -14.387 -9.263 -1.366 1.00 98.25 72 ARG A O 1
ATOM 535 N N . PHE A 1 73 ? -12.709 -10.048 -0.087 1.00 98.25 73 PHE A N 1
ATOM 536 C CA . PHE A 1 73 ? -12.043 -10.856 -1.096 1.00 98.25 73 PHE A CA 1
ATOM 537 C C . PHE A 1 73 ? -11.909 -12.286 -0.595 1.00 98.25 73 PHE A C 1
ATOM 539 O O . PHE A 1 73 ? -11.459 -12.523 0.526 1.00 98.25 73 PHE A O 1
ATOM 546 N N . GLU A 1 74 ? -12.278 -13.243 -1.437 1.00 98.38 74 GLU A N 1
ATOM 547 C CA . GLU A 1 74 ? -12.062 -14.658 -1.156 1.00 98.38 74 GLU A CA 1
ATOM 548 C C . GLU A 1 74 ? -10.614 -15.066 -1.456 1.00 98.38 74 GLU A C 1
ATOM 550 O O . GLU A 1 74 ? -9.877 -14.368 -2.159 1.00 98.38 74 GLU A O 1
ATOM 555 N N . ALA A 1 75 ? -10.190 -16.208 -0.917 1.00 97.88 75 ALA A N 1
ATOM 556 C CA . ALA A 1 75 ? -8.819 -16.689 -1.063 1.00 97.88 75 ALA A CA 1
ATOM 557 C C . ALA A 1 75 ? -8.389 -16.770 -2.541 1.00 97.88 75 ALA A C 1
ATOM 559 O O . ALA A 1 75 ? -9.094 -17.315 -3.387 1.00 97.88 75 ALA A O 1
ATOM 560 N N . GLY A 1 76 ? -7.208 -16.236 -2.855 1.00 96.44 76 GLY A N 1
ATOM 561 C CA . GLY A 1 76 ? -6.659 -16.212 -4.213 1.00 96.44 76 GLY A CA 1
ATOM 562 C C . GLY A 1 76 ? -7.207 -15.104 -5.117 1.00 96.44 76 GLY A C 1
ATOM 563 O O . GLY A 1 76 ? -6.618 -14.863 -6.172 1.00 96.44 76 GLY A O 1
ATOM 564 N N . VAL A 1 77 ? -8.263 -14.389 -4.717 1.00 97.94 77 VAL A N 1
ATOM 565 C CA . VAL A 1 77 ? -8.776 -13.239 -5.473 1.00 97.94 77 VAL A CA 1
ATOM 566 C C . VAL A 1 77 ? -7.785 -12.075 -5.384 1.00 97.94 77 VAL A C 1
ATOM 568 O O . VAL A 1 77 ? -7.190 -11.813 -4.335 1.00 97.94 77 VAL A O 1
ATOM 571 N N . ALA A 1 78 ? -7.578 -11.390 -6.510 1.00 96.44 78 ALA A N 1
ATOM 572 C CA . ALA A 1 78 ? -6.739 -10.201 -6.569 1.00 96.44 78 ALA A CA 1
ATOM 573 C C . ALA A 1 78 ? -7.494 -8.990 -6.004 1.00 96.44 78 ALA A C 1
ATOM 575 O O . ALA A 1 78 ? -8.585 -8.677 -6.473 1.00 96.44 78 ALA A O 1
ATOM 576 N N . LEU A 1 79 ? -6.881 -8.297 -5.045 1.00 96.00 79 LEU A N 1
ATOM 577 C CA . LEU A 1 79 ? -7.310 -6.973 -4.585 1.00 96.00 79 LEU A CA 1
ATOM 578 C C . LEU A 1 79 ? -6.939 -5.905 -5.619 1.00 96.00 79 LEU A C 1
ATOM 580 O O . LEU A 1 79 ? -7.652 -4.927 -5.795 1.00 96.00 79 LEU A O 1
ATOM 584 N N . MET A 1 80 ? -5.796 -6.097 -6.279 1.00 95.31 80 MET A N 1
ATOM 585 C CA . MET A 1 80 ? -5.289 -5.266 -7.367 1.00 95.31 80 MET A CA 1
ATOM 586 C C . MET A 1 80 ? -4.343 -6.097 -8.234 1.00 95.31 80 MET A C 1
ATOM 588 O O . MET A 1 80 ? -3.713 -7.045 -7.747 1.00 95.31 80 MET A O 1
ATOM 592 N N . ARG A 1 81 ? -4.235 -5.742 -9.514 1.00 94.00 81 ARG A N 1
ATOM 593 C CA . ARG A 1 81 ? -3.402 -6.446 -10.496 1.00 94.00 81 ARG A CA 1
ATOM 594 C C . ARG A 1 81 ? -2.315 -5.527 -11.025 1.00 94.00 81 ARG A C 1
ATOM 596 O O . ARG A 1 81 ? -2.579 -4.365 -11.297 1.00 94.00 81 ARG A O 1
ATOM 603 N N . GLU A 1 82 ? -1.114 -6.074 -11.162 1.00 91.50 82 GLU A N 1
ATOM 604 C CA . GLU A 1 82 ? 0.035 -5.402 -11.774 1.00 91.50 82 GLU A CA 1
ATOM 605 C C . GLU A 1 82 ? -0.305 -4.888 -13.178 1.00 91.50 82 GLU A C 1
ATOM 607 O O . GLU A 1 82 ? -1.037 -5.546 -13.917 1.00 91.50 82 GLU A O 1
ATOM 612 N N . GLY A 1 83 ? 0.217 -3.711 -13.525 1.00 88.25 83 GLY A N 1
ATOM 613 C CA . GLY A 1 83 ? 0.014 -3.070 -14.823 1.00 88.25 83 GLY A CA 1
ATOM 614 C C . GLY A 1 83 ? -1.366 -2.443 -15.029 1.00 88.25 83 GLY A C 1
ATOM 615 O O . GLY A 1 83 ? -1.581 -1.820 -16.059 1.00 88.25 83 GLY A O 1
ATOM 616 N N . VAL A 1 84 ? -2.295 -2.580 -14.076 1.00 89.38 84 VAL A N 1
ATOM 617 C CA . VAL A 1 84 ? -3.610 -1.932 -14.158 1.00 89.38 84 VAL A CA 1
ATOM 618 C C . VAL A 1 84 ? -3.517 -0.494 -13.654 1.00 89.38 84 VAL A C 1
ATOM 620 O O . VAL A 1 84 ? -2.982 -0.247 -12.570 1.00 89.38 84 VAL A O 1
ATOM 623 N N . ASP A 1 85 ? -4.078 0.437 -14.418 1.00 83.75 85 ASP A N 1
ATOM 624 C CA . ASP A 1 85 ? -4.295 1.816 -13.989 1.00 83.75 85 ASP A CA 1
ATOM 625 C C . ASP A 1 85 ? -5.603 1.890 -13.199 1.00 83.75 85 ASP A C 1
ATOM 627 O O . ASP A 1 85 ? -6.700 2.007 -13.743 1.00 83.75 85 ASP A O 1
ATOM 631 N N . GLU A 1 86 ? -5.484 1.744 -11.883 1.00 81.69 86 GLU A N 1
ATOM 632 C CA . GLU A 1 86 ? -6.590 1.932 -10.952 1.00 81.69 86 GLU A CA 1
ATOM 633 C C . GLU A 1 86 ? -6.086 2.675 -9.722 1.00 81.69 86 GLU A C 1
ATOM 635 O O . GLU A 1 86 ? -5.174 2.216 -9.030 1.00 81.69 86 GLU A O 1
ATOM 640 N N . ASP A 1 87 ? -6.751 3.773 -9.391 1.00 80.44 87 ASP A N 1
ATOM 641 C CA . ASP A 1 87 ? -6.410 4.580 -8.233 1.00 80.44 87 ASP A CA 1
ATOM 642 C C . ASP A 1 87 ? -7.240 4.165 -7.018 1.00 80.44 87 ASP A C 1
ATOM 644 O O . ASP A 1 87 ? -8.194 4.825 -6.618 1.00 80.44 87 ASP A O 1
ATOM 648 N N . ALA A 1 88 ? -6.891 3.031 -6.420 1.00 89.75 88 ALA A N 1
ATOM 649 C CA . ALA A 1 88 ? -7.472 2.600 -5.149 1.00 89.75 88 ALA A CA 1
ATOM 650 C C . ALA A 1 88 ? -6.383 2.336 -4.107 1.00 89.75 88 ALA A C 1
ATOM 652 O O . ALA A 1 88 ? -5.361 1.707 -4.399 1.00 89.75 88 ALA A O 1
ATOM 653 N N . ILE A 1 89 ? -6.625 2.780 -2.879 1.00 93.38 89 ILE A N 1
ATOM 654 C CA . ILE A 1 89 ? -5.827 2.426 -1.706 1.00 93.38 89 ILE A CA 1
ATOM 655 C C . ILE A 1 89 ? -6.684 1.517 -0.834 1.00 93.38 89 ILE A C 1
ATOM 657 O O . ILE A 1 89 ? -7.868 1.790 -0.637 1.00 93.38 89 ILE A O 1
ATOM 661 N N . PHE A 1 90 ? -6.094 0.454 -0.293 1.00 96.94 90 PHE A N 1
ATOM 662 C CA . PHE A 1 90 ? -6.776 -0.404 0.668 1.00 96.94 90 PHE A CA 1
ATOM 663 C C . PHE A 1 90 ? -6.057 -0.421 2.010 1.00 96.94 90 PHE A C 1
ATOM 665 O O . PHE A 1 90 ? -4.829 -0.371 2.064 1.00 96.94 90 PHE A O 1
ATOM 672 N N . VAL A 1 91 ? -6.825 -0.552 3.088 1.00 98.00 91 VAL A N 1
ATOM 673 C CA . VAL A 1 91 ? -6.309 -0.902 4.417 1.00 98.00 91 VAL A CA 1
ATOM 674 C C . VAL A 1 91 ? -6.909 -2.234 4.831 1.00 98.00 91 VAL A C 1
ATOM 676 O O . VAL A 1 91 ? -8.131 -2.370 4.900 1.00 98.00 91 VAL A O 1
ATOM 679 N N . LEU A 1 92 ? -6.055 -3.222 5.100 1.00 98.44 92 LEU A N 1
ATOM 680 C CA . LEU A 1 92 ? -6.496 -4.569 5.469 1.00 98.44 92 LEU A CA 1
ATOM 681 C C . LEU A 1 92 ? -7.083 -4.572 6.888 1.00 98.44 92 LEU A C 1
ATOM 683 O O . LEU A 1 92 ? -6.396 -4.227 7.848 1.00 98.44 92 LEU A O 1
ATOM 687 N N . LEU A 1 93 ? -8.337 -4.989 7.046 1.00 98.19 93 LEU A N 1
ATOM 688 C CA . LEU A 1 93 ? -9.004 -5.128 8.345 1.00 98.19 93 LEU A CA 1
ATOM 689 C C . LEU A 1 93 ? -8.805 -6.530 8.928 1.00 98.19 93 LEU A C 1
ATOM 691 O O . LEU A 1 93 ? -8.455 -6.682 10.105 1.00 98.19 93 LEU A O 1
ATOM 695 N N . HIS A 1 94 ? -8.987 -7.550 8.091 1.00 96.81 94 HIS A N 1
ATOM 696 C CA . HIS A 1 94 ? -8.871 -8.961 8.447 1.00 96.81 94 HIS A CA 1
ATOM 697 C C . HIS A 1 94 ? -8.223 -9.757 7.319 1.00 96.81 94 HIS A C 1
ATOM 699 O O . HIS A 1 94 ? -8.358 -9.403 6.151 1.00 96.81 94 HIS A O 1
ATOM 705 N N . GLY A 1 95 ? -7.577 -10.863 7.694 1.00 96.75 95 GLY A N 1
ATOM 706 C CA . GLY A 1 95 ? -6.884 -11.749 6.764 1.00 96.75 95 GLY A CA 1
ATOM 707 C C . GLY A 1 95 ? -5.542 -11.191 6.290 1.00 96.75 95 GLY A C 1
ATOM 708 O O . GLY A 1 95 ? -5.296 -9.986 6.313 1.00 96.75 95 GLY A O 1
ATOM 709 N N . ASP A 1 96 ? -4.670 -12.099 5.865 1.00 97.94 96 ASP A N 1
ATOM 710 C CA . ASP A 1 96 ? -3.391 -11.756 5.257 1.00 97.94 96 ASP A CA 1
ATOM 711 C C . ASP A 1 96 ? -3.525 -11.686 3.732 1.00 97.94 96 ASP A C 1
ATOM 713 O O . ASP A 1 96 ? -4.213 -12.499 3.100 1.00 97.94 96 ASP A O 1
ATOM 717 N N . ALA A 1 97 ? -2.803 -10.751 3.126 1.00 98.38 97 ALA A N 1
ATOM 718 C CA . ALA A 1 97 ? -2.602 -10.699 1.685 1.00 98.38 97 ALA A CA 1
ATOM 719 C C . ALA A 1 97 ? -1.151 -11.050 1.326 1.00 98.38 97 ALA A C 1
ATOM 721 O O . ALA A 1 97 ? -0.270 -11.112 2.181 1.00 98.38 97 ALA A O 1
ATOM 722 N N . ARG A 1 98 ? -0.885 -11.287 0.045 1.00 97.50 98 ARG A N 1
ATOM 723 C CA . ARG A 1 98 ? 0.464 -11.494 -0.495 1.00 97.50 98 ARG A CA 1
ATOM 724 C C . ARG A 1 98 ? 0.682 -10.628 -1.718 1.00 97.50 98 ARG A C 1
ATOM 726 O O . ARG A 1 98 ? -0.205 -10.505 -2.564 1.00 97.50 98 ARG A O 1
ATOM 733 N N . VAL A 1 99 ? 1.872 -10.056 -1.816 1.00 95.56 99 VAL A N 1
ATOM 734 C CA . VAL A 1 99 ? 2.305 -9.275 -2.972 1.00 95.56 99 VAL A CA 1
ATOM 735 C C . VAL A 1 99 ? 3.042 -10.201 -3.920 1.00 95.56 99 VAL A C 1
ATOM 737 O O . VAL A 1 99 ? 3.979 -10.888 -3.514 1.00 95.56 99 VAL A O 1
ATOM 740 N N . ARG A 1 100 ? 2.638 -10.215 -5.187 1.00 92.38 100 ARG A N 1
ATOM 741 C CA . ARG A 1 100 ? 3.333 -10.946 -6.245 1.00 92.38 100 ARG A CA 1
ATOM 742 C C . ARG A 1 100 ? 3.599 -10.036 -7.423 1.00 92.38 100 ARG A C 1
ATOM 744 O O . ARG A 1 100 ? 2.749 -9.223 -7.778 1.00 92.38 100 ARG A O 1
ATOM 751 N N . ARG A 1 101 ? 4.737 -10.245 -8.064 1.00 87.44 101 ARG A N 1
ATOM 752 C CA . ARG A 1 101 ? 5.109 -9.558 -9.293 1.00 87.44 101 ARG A CA 1
ATOM 753 C C . ARG A 1 101 ? 5.379 -10.564 -10.397 1.00 87.44 101 ARG A C 1
ATOM 755 O O . ARG A 1 101 ? 5.954 -11.629 -10.142 1.00 87.44 101 ARG A O 1
ATOM 762 N N . LEU A 1 102 ? 4.944 -10.242 -11.605 1.00 82.50 102 LEU A N 1
ATOM 763 C CA . LEU A 1 102 ? 5.193 -11.048 -12.788 1.00 82.50 102 LEU A CA 1
ATOM 764 C C . LEU A 1 102 ? 6.707 -11.201 -13.010 1.00 82.50 102 LEU A C 1
ATOM 766 O O . LEU A 1 102 ? 7.482 -10.284 -12.761 1.00 82.50 102 LEU A O 1
ATOM 770 N N . GLY A 1 103 ? 7.147 -12.402 -13.389 1.00 77.75 103 GLY A N 1
ATOM 771 C CA . GLY A 1 103 ? 8.567 -12.721 -13.595 1.00 77.75 103 GLY A CA 1
ATOM 772 C C . GLY A 1 103 ? 9.417 -12.871 -12.323 1.00 77.75 103 GLY A C 1
ATOM 773 O O . GLY A 1 103 ? 10.436 -13.549 -12.376 1.00 77.75 103 GLY A O 1
ATOM 774 N N . VAL A 1 104 ? 8.997 -12.315 -11.178 1.00 82.69 104 VAL A N 1
ATOM 775 C CA . VAL A 1 104 ? 9.752 -12.392 -9.907 1.00 82.69 104 VAL A CA 1
ATOM 776 C C . VAL A 1 104 ? 9.131 -13.377 -8.909 1.00 82.69 104 VAL A C 1
ATOM 778 O O . VAL A 1 104 ? 9.851 -14.075 -8.203 1.00 82.69 104 VAL A O 1
ATOM 781 N N . GLY A 1 105 ? 7.800 -13.481 -8.852 1.00 87.19 105 GLY A N 1
ATOM 782 C CA . GLY A 1 105 ? 7.099 -14.354 -7.905 1.00 87.19 105 GLY A CA 1
ATOM 783 C C . GLY A 1 105 ? 6.543 -13.613 -6.686 1.00 87.19 105 GLY A C 1
ATOM 784 O O . GLY A 1 105 ? 6.090 -12.476 -6.801 1.00 87.19 105 GLY A O 1
ATOM 785 N N . GLU A 1 106 ? 6.468 -14.287 -5.534 1.00 91.06 106 GLU A N 1
ATOM 786 C CA . GLU A 1 106 ? 5.995 -13.684 -4.276 1.00 91.06 106 GLU A CA 1
ATOM 787 C C . GLU A 1 106 ? 7.086 -12.808 -3.657 1.00 91.06 106 GLU A C 1
ATOM 789 O O . GLU A 1 106 ? 8.216 -13.250 -3.485 1.00 91.06 106 GLU A O 1
ATOM 794 N N . LEU A 1 107 ? 6.734 -11.561 -3.338 1.00 88.81 107 LEU A N 1
ATOM 795 C CA . LEU A 1 107 ? 7.658 -10.581 -2.771 1.00 88.81 107 LEU A CA 1
ATOM 796 C C . LEU A 1 107 ? 7.566 -10.527 -1.246 1.00 88.81 107 LEU A C 1
ATOM 798 O O . LEU A 1 107 ? 8.582 -10.441 -0.566 1.00 88.81 107 LEU A O 1
ATOM 802 N N . THR A 1 108 ? 6.343 -10.516 -0.709 1.00 92.12 108 THR A N 1
ATOM 803 C CA . THR A 1 108 ? 6.091 -10.418 0.733 1.00 92.12 108 THR A CA 1
ATOM 804 C C . THR A 1 108 ? 4.637 -10.755 1.077 1.00 92.12 108 THR A C 1
ATOM 806 O O . THR A 1 108 ? 3.765 -10.777 0.202 1.00 92.12 108 THR A O 1
ATOM 809 N N . GLN A 1 109 ? 4.369 -10.964 2.364 1.00 95.88 109 GLN A N 1
ATOM 810 C CA . GLN A 1 109 ? 3.031 -11.116 2.934 1.00 95.88 109 GLN A CA 1
ATOM 811 C C . GLN A 1 109 ? 2.669 -9.887 3.764 1.00 95.88 109 GLN A C 1
ATOM 813 O O . GLN A 1 109 ? 3.528 -9.243 4.363 1.00 95.88 109 GLN A O 1
ATOM 818 N N . LEU A 1 110 ? 1.385 -9.550 3.766 1.00 96.81 110 LEU A N 1
ATOM 819 C CA . LEU A 1 110 ? 0.855 -8.310 4.305 1.00 96.81 110 LEU A CA 1
ATOM 820 C C . LEU A 1 110 ? -0.181 -8.623 5.388 1.00 96.81 110 LEU A C 1
ATOM 822 O O . LEU A 1 110 ? -1.253 -9.137 5.050 1.00 96.81 110 LEU A O 1
ATOM 826 N N . PRO A 1 111 ? 0.114 -8.317 6.661 1.00 97.50 111 PRO A N 1
ATOM 827 C CA . PRO A 1 111 ? -0.815 -8.557 7.755 1.00 97.50 111 PRO A CA 1
ATOM 828 C C . PRO A 1 111 ? -1.928 -7.497 7.822 1.00 97.50 111 PRO A C 1
ATOM 830 O O . PRO A 1 111 ? -1.821 -6.429 7.204 1.00 97.50 111 PRO A O 1
ATOM 833 N N . PRO A 1 112 ? -2.980 -7.728 8.628 1.00 97.69 112 PRO A N 1
ATOM 834 C CA . PRO A 1 112 ? -3.978 -6.709 8.936 1.00 97.69 112 PRO A CA 1
ATOM 835 C C . PRO A 1 112 ? -3.356 -5.409 9.465 1.00 97.69 112 PRO A C 1
ATOM 837 O O . PRO A 1 112 ? -2.436 -5.430 10.280 1.00 97.69 112 PRO A O 1
ATOM 840 N N . GLY A 1 113 ? -3.892 -4.273 9.024 1.00 97.25 113 GLY A N 1
ATOM 841 C CA . GLY A 1 113 ? -3.382 -2.928 9.301 1.00 97.25 113 GLY A CA 1
ATOM 842 C C . GLY A 1 113 ? -2.472 -2.399 8.201 1.00 97.25 113 GLY A C 1
ATOM 843 O O . GLY A 1 113 ? -2.190 -1.210 8.160 1.00 97.25 113 GLY A O 1
ATOM 844 N N . THR A 1 114 ? -2.053 -3.250 7.268 1.00 97.06 114 THR A N 1
ATOM 845 C CA . THR A 1 114 ? -1.217 -2.829 6.148 1.00 97.06 114 THR A CA 1
ATOM 846 C C . THR A 1 114 ? -2.009 -1.969 5.159 1.00 97.06 114 THR A C 1
ATOM 848 O O . THR A 1 114 ? -3.071 -2.379 4.686 1.00 97.06 114 THR A O 1
ATOM 851 N N . VAL A 1 115 ? -1.462 -0.803 4.804 1.00 96.00 115 VAL A N 1
ATOM 852 C CA . VAL A 1 115 ? -1.906 0.004 3.654 1.00 96.00 115 VAL A CA 1
ATOM 853 C C . VAL A 1 115 ? -1.337 -0.598 2.370 1.00 96.00 115 VAL A C 1
ATOM 855 O O . VAL A 1 115 ? -0.157 -0.944 2.358 1.00 96.00 115 VAL A O 1
ATOM 858 N N . VAL A 1 116 ? -2.126 -0.710 1.301 1.00 95.31 116 VAL A N 1
ATOM 859 C CA . VAL A 1 116 ? -1.681 -1.160 -0.031 1.00 95.31 116 VAL A CA 1
ATOM 860 C C . VAL A 1 116 ? -2.236 -0.287 -1.148 1.00 95.31 116 VAL A C 1
ATOM 862 O O . VAL A 1 116 ? -3.304 0.306 -1.015 1.00 95.31 116 VAL A O 1
ATOM 865 N N . GLY A 1 117 ? -1.536 -0.267 -2.282 1.00 92.56 117 GLY A N 1
ATOM 866 C CA . GLY A 1 117 ? -1.913 0.526 -3.453 1.00 92.56 117 GLY A CA 1
ATOM 867 C C . GLY A 1 117 ? -1.419 1.974 -3.405 1.00 92.56 117 GLY A C 1
ATOM 868 O O . GLY A 1 117 ? -1.644 2.731 -4.348 1.00 92.56 117 GLY A O 1
ATOM 869 N N . GLU A 1 118 ? -0.698 2.343 -2.346 1.00 92.25 118 GLU A N 1
ATOM 870 C CA . GLU A 1 118 ? -0.153 3.677 -2.115 1.00 92.25 118 GLU A CA 1
ATOM 871 C C . GLU A 1 118 ? 0.949 4.049 -3.112 1.00 92.25 118 GLU A C 1
ATOM 873 O O . GLU A 1 118 ? 1.076 5.217 -3.448 1.00 92.25 118 GLU A O 1
ATOM 878 N N . ILE A 1 119 ? 1.717 3.078 -3.624 1.00 89.75 119 ILE A N 1
ATOM 879 C CA . ILE A 1 119 ? 2.779 3.347 -4.609 1.00 89.75 119 ILE A CA 1
ATOM 880 C C . ILE A 1 119 ? 2.167 3.956 -5.872 1.00 89.75 119 ILE A C 1
ATOM 882 O O . ILE A 1 119 ? 2.450 5.102 -6.203 1.00 89.75 119 ILE A O 1
ATOM 886 N N . ALA A 1 120 ? 1.287 3.199 -6.530 1.00 87.62 120 ALA A N 1
ATOM 887 C CA . ALA A 1 120 ? 0.637 3.598 -7.773 1.00 87.62 120 ALA A CA 1
ATOM 888 C C . ALA A 1 120 ? -0.173 4.889 -7.604 1.00 87.62 120 ALA A C 1
ATOM 890 O O . ALA A 1 120 ? 0.032 5.848 -8.342 1.00 87.62 120 ALA A O 1
ATOM 891 N N . SER A 1 121 ? -1.004 4.953 -6.558 1.00 86.12 121 SER A N 1
ATOM 892 C CA . SER A 1 121 ? -1.886 6.100 -6.330 1.00 86.12 121 SER A CA 1
ATOM 893 C C . SER A 1 121 ? -1.131 7.405 -6.036 1.00 86.12 121 SER A C 1
ATOM 895 O O . SER A 1 121 ? -1.657 8.476 -6.324 1.00 86.12 121 SER A O 1
ATOM 897 N N . LEU A 1 122 ? 0.077 7.352 -5.460 1.00 80.56 122 LEU A N 1
ATOM 898 C CA . LEU A 1 122 ? 0.864 8.552 -5.138 1.00 80.56 122 LEU A CA 1
ATOM 899 C C . LEU A 1 122 ? 1.904 8.913 -6.192 1.00 80.56 122 LEU A C 1
ATOM 901 O O . LEU A 1 122 ? 2.294 10.077 -6.283 1.00 80.56 122 LEU A O 1
ATOM 905 N N . ALA A 1 123 ? 2.409 7.917 -6.915 1.00 78.56 123 ALA A N 1
ATOM 906 C CA . ALA A 1 123 ? 3.379 8.113 -7.981 1.00 78.56 123 ALA A CA 1
ATOM 907 C C . ALA A 1 123 ? 2.707 8.387 -9.336 1.00 78.56 123 ALA A C 1
ATOM 909 O O . ALA A 1 123 ? 3.396 8.819 -10.253 1.00 78.56 123 ALA A O 1
ATOM 910 N N . GLY A 1 124 ? 1.393 8.157 -9.461 1.00 79.25 124 GLY A N 1
ATOM 911 C CA . GLY A 1 124 ? 0.671 8.291 -10.728 1.00 79.25 124 GLY A CA 1
ATOM 912 C C . GLY A 1 124 ? 1.108 7.242 -11.749 1.00 79.25 124 GLY A C 1
ATOM 913 O O . GLY A 1 124 ? 1.198 7.534 -12.936 1.00 79.25 124 GLY A O 1
ATOM 914 N N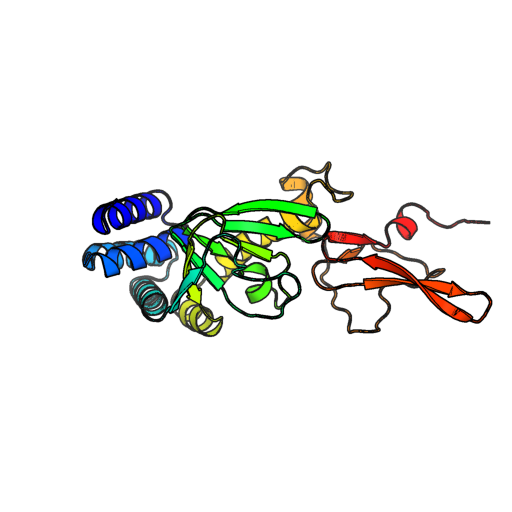 . THR A 1 125 ? 1.457 6.045 -11.278 1.00 80.06 125 THR A N 1
ATOM 915 C CA . THR A 1 125 ? 1.926 4.936 -12.116 1.00 80.06 125 THR A CA 1
ATOM 916 C C . THR A 1 125 ? 0.910 3.805 -12.106 1.00 80.06 125 THR A C 1
ATOM 918 O O . THR A 1 125 ? 0.219 3.614 -11.105 1.00 80.06 125 THR A O 1
ATOM 921 N N . ALA A 1 126 ? 0.924 2.957 -13.135 1.00 87.06 126 ALA A N 1
ATOM 922 C CA . ALA A 1 126 ? 0.256 1.658 -13.081 1.00 87.06 126 ALA A CA 1
ATOM 923 C C . ALA A 1 126 ? 0.683 0.853 -11.839 1.00 87.06 126 ALA A C 1
ATOM 925 O O . ALA A 1 126 ? 1.766 1.066 -11.269 1.00 87.06 126 ALA A O 1
ATOM 926 N N . ARG A 1 127 ? -0.143 -0.115 -11.414 1.00 91.12 127 ARG A N 1
ATOM 927 C CA . ARG A 1 127 ? 0.217 -1.002 -10.293 1.00 91.12 127 ARG A CA 1
ATOM 928 C C . ARG A 1 127 ? 1.568 -1.675 -10.540 1.00 91.12 127 ARG A C 1
ATOM 930 O O . ARG A 1 127 ? 1.741 -2.397 -11.516 1.00 91.12 127 ARG A O 1
ATOM 937 N N . THR A 1 128 ? 2.497 -1.508 -9.604 1.00 89.38 128 THR A N 1
ATOM 938 C CA . THR A 1 128 ? 3.859 -2.064 -9.700 1.00 89.38 128 THR A CA 1
ATOM 939 C C . THR A 1 128 ? 3.941 -3.553 -9.348 1.00 89.38 128 THR A C 1
ATOM 941 O O . THR A 1 128 ? 4.935 -4.211 -9.644 1.00 89.38 128 THR A O 1
ATOM 944 N N . ALA A 1 129 ? 2.904 -4.082 -8.694 1.00 91.56 129 ALA A N 1
ATOM 945 C CA . ALA A 1 129 ? 2.753 -5.485 -8.338 1.00 91.56 129 ALA A CA 1
ATOM 946 C C . ALA A 1 129 ? 1.268 -5.819 -8.123 1.00 91.56 129 ALA A C 1
ATOM 948 O O . ALA A 1 129 ? 0.435 -4.940 -7.897 1.00 91.56 129 ALA A O 1
ATOM 949 N N . SER A 1 130 ? 0.943 -7.108 -8.153 1.00 94.50 130 SER A N 1
ATOM 950 C CA . SER A 1 130 ? -0.382 -7.620 -7.805 1.00 94.50 130 SER A CA 1
ATOM 951 C C . SER A 1 130 ? -0.470 -7.920 -6.308 1.00 94.50 130 SER A C 1
ATOM 953 O O . SER A 1 130 ? 0.490 -8.411 -5.710 1.00 94.50 130 SER A O 1
ATOM 955 N N . VAL A 1 131 ? -1.643 -7.719 -5.710 1.00 97.44 131 VAL A N 1
ATOM 956 C CA . VAL A 1 131 ? -1.923 -8.116 -4.321 1.00 97.44 131 VAL A CA 1
ATOM 957 C C . VAL A 1 131 ? -3.060 -9.125 -4.323 1.00 97.44 131 VAL A C 1
ATOM 959 O O . VAL A 1 131 ? -4.144 -8.837 -4.823 1.00 97.44 131 VAL A O 1
ATOM 962 N N . TYR A 1 132 ? -2.816 -10.304 -3.759 1.00 98.00 132 TYR A N 1
ATOM 963 C CA . TYR A 1 132 ? -3.781 -11.400 -3.698 1.00 98.00 132 TYR A CA 1
ATOM 964 C C . TYR A 1 132 ? -4.152 -11.711 -2.255 1.00 98.00 132 TYR A C 1
ATOM 966 O O . TYR A 1 132 ? -3.285 -11.739 -1.380 1.00 98.00 132 TYR A O 1
ATOM 974 N N . ALA A 1 133 ? -5.417 -12.031 -2.016 1.00 98.44 133 ALA A N 1
ATOM 975 C CA . ALA A 1 133 ? -5.865 -12.546 -0.732 1.00 98.44 133 ALA A CA 1
ATOM 976 C C . ALA A 1 133 ? -5.239 -13.936 -0.474 1.00 98.44 133 ALA A C 1
ATOM 978 O O . ALA A 1 133 ? -5.247 -14.805 -1.356 1.00 98.44 133 ALA A O 1
ATOM 979 N N . LYS A 1 134 ? -4.645 -14.164 0.706 1.00 97.69 134 LYS A N 1
ATOM 980 C CA . LYS A 1 134 ? -4.071 -15.476 1.079 1.00 97.69 134 LYS A CA 1
ATOM 981 C C . LYS A 1 134 ? -5.153 -16.425 1.606 1.00 97.69 134 LYS A C 1
ATOM 983 O O . LYS A 1 134 ? -5.132 -17.611 1.295 1.00 97.69 134 LYS A O 1
ATOM 988 N N . GLY A 1 135 ? -6.101 -15.873 2.354 1.00 96.94 135 GLY A N 1
ATOM 989 C CA . GLY A 1 135 ? -7.386 -16.461 2.736 1.00 96.94 135 GLY A CA 1
ATOM 990 C C . GLY A 1 135 ? -8.496 -15.427 2.509 1.00 96.94 135 GLY A C 1
ATOM 991 O O . GLY A 1 135 ? -8.256 -14.478 1.765 1.00 96.94 135 GLY A O 1
ATOM 992 N N . PRO A 1 136 ? -9.672 -15.548 3.148 1.00 98.00 136 PRO A N 1
ATOM 993 C CA . PRO A 1 136 ? -10.648 -14.463 3.174 1.00 98.00 136 PRO A CA 1
ATOM 994 C C . PRO A 1 136 ? -10.028 -13.186 3.757 1.00 98.00 136 PRO A C 1
ATOM 996 O O . PRO A 1 136 ? -9.447 -13.216 4.845 1.00 98.00 136 PRO A O 1
ATOM 999 N N . VAL A 1 137 ? -10.142 -12.081 3.025 1.00 98.50 137 VAL A N 1
ATOM 1000 C CA . VAL A 1 137 ? -9.633 -10.762 3.410 1.00 98.50 137 VAL A CA 1
ATOM 1001 C C . VAL A 1 137 ? -10.783 -9.768 3.422 1.00 98.50 137 VAL A C 1
ATOM 1003 O O . VAL A 1 137 ? -11.548 -9.686 2.465 1.00 98.50 137 VAL A O 1
ATOM 1006 N N . GLU A 1 138 ? -10.866 -8.976 4.484 1.00 98.31 138 GLU A N 1
ATOM 1007 C CA . GLU A 1 138 ? -11.730 -7.796 4.546 1.00 98.31 138 GLU A CA 1
ATOM 1008 C C . GLU A 1 138 ? -10.853 -6.552 4.584 1.00 98.31 138 GLU A C 1
ATOM 1010 O O . GLU A 1 138 ? -9.847 -6.516 5.298 1.00 98.31 138 GLU A O 1
ATOM 1015 N N . ALA A 1 139 ? -11.221 -5.530 3.820 1.00 98.50 139 ALA A N 1
ATOM 1016 C CA . ALA A 1 139 ? -10.456 -4.297 3.709 1.00 98.50 139 ALA A CA 1
ATOM 1017 C C . ALA A 1 139 ? -11.375 -3.079 3.598 1.00 98.50 139 ALA A C 1
ATOM 1019 O O . ALA A 1 139 ? -12.525 -3.186 3.175 1.00 98.50 139 ALA A O 1
ATOM 1020 N N . LEU A 1 140 ? -10.845 -1.910 3.946 1.00 98.31 140 LEU A N 1
ATOM 1021 C CA . LEU A 1 140 ? -11.431 -0.636 3.543 1.00 98.31 140 LEU A CA 1
ATOM 1022 C C . LEU A 1 140 ? -10.816 -0.198 2.223 1.00 98.31 140 LEU A C 1
ATOM 1024 O O . LEU A 1 140 ? -9.591 -0.171 2.117 1.00 98.31 140 LEU A O 1
ATOM 1028 N N . ARG A 1 141 ? -11.655 0.162 1.253 1.00 97.06 141 ARG A N 1
ATOM 1029 C CA . ARG A 1 141 ? -11.261 0.763 -0.020 1.00 97.06 141 ARG A CA 1
ATOM 1030 C C . ARG A 1 141 ? -11.430 2.276 0.047 1.00 97.06 141 ARG A C 1
ATOM 1032 O O . ARG A 1 141 ? -12.479 2.785 0.443 1.00 97.06 141 ARG A O 1
ATOM 1039 N N . PHE A 1 142 ? -10.399 2.981 -0.394 1.00 93.88 142 PHE A N 1
ATOM 1040 C CA . PHE A 1 142 ? -10.343 4.431 -0.463 1.00 93.88 142 PHE A CA 1
ATOM 1041 C C . PHE A 1 142 ? -10.011 4.871 -1.885 1.00 93.88 142 PHE A C 1
ATOM 1043 O O . PHE A 1 142 ? -9.117 4.314 -2.526 1.00 93.88 142 PHE A O 1
ATOM 1050 N N . LEU A 1 143 ? -10.699 5.914 -2.341 1.00 87.31 143 LEU A N 1
ATOM 1051 C CA . LEU A 1 143 ? -10.350 6.641 -3.558 1.00 87.31 143 LEU A CA 1
ATOM 1052 C C . LEU A 1 143 ? -9.403 7.807 -3.215 1.00 87.31 143 LEU A C 1
ATOM 1054 O O . LEU A 1 143 ? -9.462 8.320 -2.090 1.00 87.31 143 LEU A O 1
ATOM 1058 N N . PRO A 1 144 ? -8.582 8.299 -4.162 1.00 82.56 144 PRO A N 1
ATOM 1059 C CA . PRO A 1 144 ? -7.603 9.355 -3.903 1.00 82.56 144 PRO A CA 1
ATOM 1060 C C . PRO A 1 144 ? -8.256 10.643 -3.413 1.00 82.56 144 PRO A C 1
ATOM 1062 O O . PRO A 1 144 ? -7.693 11.330 -2.567 1.00 82.56 144 PRO A O 1
ATOM 1065 N N . ALA A 1 145 ? -9.478 10.928 -3.879 1.00 84.62 145 ALA A N 1
ATOM 1066 C CA . ALA A 1 145 ? -10.264 12.082 -3.452 1.00 84.62 145 ALA A CA 1
ATOM 1067 C C . ALA A 1 145 ? -10.482 12.127 -1.927 1.00 84.62 145 ALA A C 1
ATOM 1069 O O . ALA A 1 145 ? -10.435 13.203 -1.337 1.00 84.62 145 ALA A O 1
ATOM 1070 N N . GLY A 1 146 ? -10.658 10.972 -1.272 1.00 85.50 146 GLY A N 1
ATOM 1071 C CA . GLY A 1 146 ? -10.797 10.916 0.187 1.00 85.50 146 GLY A CA 1
ATOM 1072 C C . GLY A 1 146 ? -9.503 11.295 0.913 1.00 85.50 146 GLY A C 1
ATOM 1073 O O . GLY A 1 146 ? -9.525 12.037 1.893 1.00 85.50 146 GLY A O 1
ATOM 1074 N N . PHE A 1 147 ? -8.355 10.843 0.402 1.00 84.75 147 PHE A N 1
ATOM 1075 C CA . PHE A 1 147 ? -7.051 11.225 0.948 1.00 84.75 147 PHE A CA 1
ATOM 1076 C C . PHE A 1 147 ? -6.692 12.685 0.650 1.00 84.75 147 PHE A C 1
ATOM 1078 O O . PHE A 1 147 ? -6.030 13.319 1.473 1.00 84.75 147 PHE A O 1
ATOM 1085 N N . ALA A 1 148 ? -7.164 13.234 -0.472 1.00 84.12 148 ALA A N 1
ATOM 1086 C CA . ALA A 1 148 ? -6.981 14.641 -0.807 1.00 84.12 148 ALA A CA 1
ATOM 1087 C C . ALA A 1 148 ? -7.675 15.543 0.223 1.00 84.12 148 ALA A C 1
ATOM 1089 O O . ALA A 1 148 ? -7.047 16.449 0.766 1.00 84.12 148 ALA A O 1
ATOM 1090 N N . GLU A 1 149 ? -8.926 15.240 0.579 1.00 84.25 149 GLU A N 1
ATOM 1091 C CA . GLU A 1 149 ? -9.647 15.948 1.644 1.00 84.25 149 GLU A CA 1
ATOM 1092 C C . GLU A 1 149 ? -8.930 15.818 2.997 1.00 84.25 149 GLU A C 1
ATOM 1094 O O . GLU A 1 149 ? -8.689 16.824 3.673 1.00 84.25 149 GLU A O 1
ATOM 1099 N N . LEU A 1 150 ? -8.511 14.597 3.359 1.00 89.50 150 LEU A N 1
ATOM 1100 C CA . LEU A 1 150 ? -7.766 14.353 4.596 1.00 89.50 150 LEU A CA 1
ATOM 1101 C C . LEU A 1 150 ? -6.487 15.200 4.659 1.00 89.50 150 LEU A C 1
ATOM 1103 O O . LEU A 1 150 ? -6.181 15.762 5.707 1.00 89.50 150 LEU A O 1
ATOM 1107 N N . SER A 1 151 ? -5.764 15.346 3.547 1.00 89.81 151 SER A N 1
ATOM 1108 C CA . SER A 1 151 ? -4.499 16.088 3.505 1.00 89.81 151 SER A CA 1
ATOM 1109 C C . SER A 1 151 ? -4.607 17.554 3.930 1.00 89.81 151 SER A C 1
ATOM 1111 O O . SER A 1 151 ? -3.658 18.086 4.506 1.00 89.81 151 SER A O 1
ATOM 1113 N N . HIS A 1 152 ? -5.764 18.194 3.725 1.00 88.88 152 HIS A N 1
ATOM 1114 C CA . HIS A 1 152 ? -5.988 19.579 4.143 1.00 88.88 152 HIS A CA 1
ATOM 1115 C C . HIS A 1 152 ? -6.124 19.727 5.662 1.00 88.88 152 HIS A C 1
ATOM 1117 O O . HIS A 1 152 ? -5.841 20.792 6.209 1.00 88.88 152 HIS A O 1
ATOM 1123 N N . LYS A 1 153 ? -6.597 18.680 6.342 1.00 92.31 153 LYS A N 1
ATOM 1124 C CA . LYS A 1 153 ? -6.869 18.674 7.788 1.00 92.31 153 LYS A CA 1
ATOM 1125 C C . LYS A 1 153 ? -5.829 17.903 8.588 1.00 92.31 153 LYS A C 1
ATOM 1127 O O . LYS A 1 153 ? -5.719 18.117 9.788 1.00 92.31 153 LYS A O 1
ATOM 1132 N N . LEU A 1 154 ? -5.064 17.044 7.926 1.00 91.06 154 LEU A N 1
ATOM 1133 C CA . LEU A 1 154 ? -4.013 16.215 8.494 1.00 91.06 154 LEU A CA 1
ATOM 1134 C C . LEU A 1 154 ? -2.741 16.344 7.628 1.00 91.06 154 LEU A C 1
ATOM 1136 O O . LEU A 1 154 ? -2.427 15.444 6.833 1.00 91.06 154 LEU A O 1
ATOM 1140 N N . PRO A 1 155 ? -2.015 17.475 7.740 1.00 86.12 155 PRO A N 1
ATOM 1141 C CA . PRO A 1 155 ? -0.810 17.715 6.957 1.00 86.12 155 PRO A CA 1
ATOM 1142 C C . PRO A 1 155 ? 0.220 16.598 7.157 1.00 86.12 155 PRO A C 1
ATOM 1144 O O . PRO A 1 155 ? 0.443 16.103 8.257 1.00 86.12 155 PRO A O 1
ATOM 1147 N N . GLY A 1 156 ? 0.861 16.172 6.070 1.00 85.75 156 GLY A N 1
ATOM 1148 C CA . GLY A 1 156 ? 1.881 15.123 6.111 1.00 85.75 156 GLY A CA 1
ATOM 1149 C C . GLY A 1 156 ? 1.364 13.692 5.942 1.00 85.75 156 GLY A C 1
ATOM 1150 O O . GLY A 1 156 ? 2.198 12.803 5.779 1.00 85.75 156 GLY A O 1
ATOM 1151 N N . VAL A 1 157 ? 0.047 13.451 5.869 1.00 88.25 157 VAL A N 1
ATOM 1152 C CA . VAL A 1 157 ? -0.504 12.112 5.564 1.00 88.25 157 VAL A CA 1
ATOM 1153 C C . VAL A 1 157 ? 0.083 11.528 4.275 1.00 88.25 157 VAL A C 1
ATOM 1155 O O . VAL A 1 157 ? 0.558 10.392 4.251 1.00 88.25 157 VAL A O 1
ATOM 1158 N N . TYR A 1 158 ? 0.173 12.352 3.228 1.00 88.31 158 TYR A N 1
ATOM 1159 C CA . TYR A 1 158 ? 0.791 11.969 1.965 1.00 88.31 158 TYR A CA 1
ATOM 1160 C C . TYR A 1 158 ? 2.281 11.689 2.101 1.00 88.31 158 TYR A C 1
ATOM 1162 O O . TYR A 1 158 ? 2.773 10.758 1.477 1.00 88.31 158 TYR A O 1
ATOM 1170 N N . ALA A 1 159 ? 3.003 12.439 2.935 1.00 86.69 159 ALA A N 1
ATOM 1171 C CA . ALA A 1 159 ? 4.422 12.188 3.155 1.00 86.69 159 ALA A CA 1
ATOM 1172 C C . ALA A 1 159 ? 4.656 10.792 3.758 1.00 86.69 159 ALA A C 1
ATOM 1174 O O . ALA A 1 159 ? 5.601 10.121 3.362 1.00 86.69 159 ALA A O 1
ATOM 1175 N N . ARG A 1 160 ? 3.771 10.310 4.642 1.00 86.62 160 ARG A N 1
ATOM 1176 C CA . ARG A 1 160 ? 3.914 8.977 5.267 1.00 86.62 160 ARG A CA 1
ATOM 1177 C C . ARG A 1 160 ? 3.508 7.842 4.341 1.00 86.62 160 ARG A C 1
ATOM 1179 O O . ARG A 1 160 ? 4.196 6.823 4.271 1.00 86.62 160 ARG A O 1
ATOM 1186 N N . LEU A 1 161 ? 2.433 8.038 3.579 1.00 89.06 161 LEU A N 1
ATOM 1187 C CA . LEU A 1 161 ? 2.066 7.114 2.508 1.00 89.06 161 LEU A CA 1
ATOM 1188 C C . LEU A 1 161 ? 3.194 7.014 1.467 1.00 89.06 161 LEU A C 1
ATOM 1190 O O . LEU A 1 161 ? 3.559 5.911 1.067 1.00 89.06 161 LEU A O 1
ATOM 1194 N N . ARG A 1 162 ? 3.813 8.145 1.098 1.00 88.25 162 ARG A N 1
ATOM 1195 C CA . ARG A 1 162 ? 4.970 8.186 0.190 1.00 88.25 162 ARG A CA 1
ATOM 1196 C C . ARG A 1 162 ? 6.192 7.508 0.782 1.00 88.25 162 ARG A C 1
ATOM 1198 O O . ARG A 1 162 ? 6.868 6.791 0.064 1.00 88.25 162 ARG A O 1
ATOM 1205 N N . GLU A 1 163 ? 6.480 7.700 2.062 1.00 87.56 163 GLU A N 1
ATOM 1206 C CA . GLU A 1 163 ? 7.611 7.055 2.734 1.00 87.56 163 GLU A CA 1
ATOM 1207 C C . GLU A 1 163 ? 7.465 5.526 2.742 1.00 87.56 163 GLU A C 1
ATOM 1209 O O . GLU A 1 163 ? 8.395 4.807 2.368 1.00 87.56 163 GLU A O 1
ATOM 1214 N N . THR A 1 164 ? 6.260 5.039 3.054 1.00 87.50 164 THR A N 1
ATOM 1215 C CA . THR A 1 164 ? 5.915 3.610 2.998 1.00 87.50 164 THR A CA 1
ATOM 1216 C C . THR A 1 164 ? 6.026 3.070 1.572 1.00 87.50 164 THR A C 1
ATOM 1218 O O . THR A 1 164 ? 6.683 2.052 1.337 1.00 87.50 164 THR A O 1
ATOM 1221 N N . GLY A 1 165 ? 5.430 3.779 0.609 1.00 89.50 165 GLY A N 1
ATOM 1222 C CA . GLY A 1 165 ? 5.472 3.412 -0.801 1.00 89.50 165 GLY A CA 1
ATOM 1223 C C . GLY A 1 165 ? 6.894 3.406 -1.359 1.00 89.50 165 GLY A C 1
ATOM 1224 O O . GLY A 1 165 ? 7.270 2.470 -2.058 1.00 89.50 165 GLY A O 1
ATOM 1225 N N . ARG A 1 166 ? 7.724 4.386 -0.985 1.00 88.50 166 ARG A N 1
ATOM 1226 C CA . ARG A 1 166 ? 9.131 4.488 -1.394 1.00 88.50 166 ARG A CA 1
ATOM 1227 C C . ARG A 1 166 ? 9.931 3.288 -0.907 1.00 88.50 166 ARG A C 1
ATOM 1229 O O . ARG A 1 166 ? 10.588 2.642 -1.714 1.00 88.50 166 ARG A O 1
ATOM 1236 N N . ALA A 1 167 ? 9.841 2.944 0.378 1.00 87.00 167 ALA A N 1
ATOM 1237 C CA . ALA A 1 167 ? 10.564 1.798 0.932 1.00 87.00 167 ALA A CA 1
ATOM 1238 C C . ALA A 1 167 ? 10.212 0.487 0.203 1.00 87.00 167 ALA A C 1
ATOM 1240 O O . ALA A 1 167 ? 11.086 -0.330 -0.097 1.00 87.00 167 ALA A O 1
ATOM 1241 N N . ARG A 1 168 ? 8.933 0.307 -0.139 1.00 89.12 168 ARG A N 1
ATOM 1242 C CA . ARG A 1 168 ? 8.461 -0.858 -0.896 1.00 89.12 168 ARG A CA 1
ATOM 1243 C C . ARG A 1 168 ? 8.884 -0.817 -2.358 1.00 89.12 168 ARG A C 1
ATOM 1245 O O . ARG A 1 168 ? 9.275 -1.853 -2.884 1.00 89.12 168 ARG A O 1
ATOM 1252 N N . LEU A 1 169 ? 8.846 0.346 -3.001 1.00 88.12 169 LEU A N 1
ATOM 1253 C CA . LEU A 1 169 ? 9.289 0.508 -4.383 1.00 88.12 169 LEU A CA 1
ATOM 1254 C C . LEU A 1 169 ? 10.789 0.217 -4.516 1.00 88.12 169 LEU A C 1
ATOM 1256 O O . LEU A 1 169 ? 11.181 -0.530 -5.406 1.00 88.12 169 LEU A O 1
ATOM 1260 N N . VAL A 1 170 ? 11.614 0.695 -3.578 1.00 89.06 170 VAL A N 1
ATOM 1261 C CA . VAL A 1 170 ? 13.043 0.345 -3.501 1.00 89.06 170 VAL A CA 1
ATOM 1262 C C . VAL A 1 170 ? 13.219 -1.171 -3.427 1.00 89.06 170 VAL A C 1
ATOM 1264 O O . VAL A 1 170 ? 13.982 -1.742 -4.204 1.00 89.06 170 VAL A O 1
ATOM 1267 N N . ALA A 1 171 ? 12.478 -1.847 -2.544 1.00 85.06 171 ALA A N 1
ATOM 1268 C CA . ALA A 1 171 ? 12.539 -3.304 -2.431 1.00 85.06 171 ALA A CA 1
ATOM 1269 C C . ALA A 1 171 ? 12.073 -4.032 -3.709 1.00 85.06 171 ALA A C 1
ATOM 1271 O O . ALA A 1 171 ? 12.597 -5.097 -4.027 1.00 85.06 171 ALA A O 1
ATOM 1272 N N . GLN A 1 172 ? 11.117 -3.467 -4.453 1.00 84.88 172 GLN A N 1
ATOM 1273 C CA . GLN A 1 172 ? 10.608 -4.031 -5.709 1.00 84.88 172 GLN A CA 1
ATOM 1274 C C . GLN A 1 172 ? 11.568 -3.838 -6.891 1.00 84.88 172 GLN A C 1
ATOM 1276 O O . GLN A 1 172 ? 11.701 -4.737 -7.723 1.00 84.88 172 GLN A O 1
ATOM 1281 N N . LEU A 1 173 ? 12.222 -2.680 -7.001 1.00 86.00 173 LEU A N 1
ATOM 1282 C CA . LEU A 1 173 ? 13.088 -2.345 -8.140 1.00 86.00 173 LEU A CA 1
ATOM 1283 C C . LEU A 1 173 ? 14.528 -2.833 -7.956 1.00 86.00 173 LEU A C 1
ATOM 1285 O O . LEU A 1 173 ? 15.154 -3.296 -8.905 1.00 86.00 173 LEU A O 1
ATOM 1289 N N . PHE A 1 174 ? 15.029 -2.785 -6.724 1.00 86.38 174 PHE A N 1
ATOM 1290 C CA . PHE A 1 174 ? 16.408 -3.134 -6.375 1.00 86.38 174 PHE A CA 1
ATOM 1291 C C . PHE A 1 174 ? 16.475 -4.440 -5.577 1.00 86.38 174 PHE A C 1
ATOM 1293 O O . PHE A 1 174 ? 17.449 -4.703 -4.880 1.00 86.38 174 PHE A O 1
ATOM 1300 N N . GLY A 1 175 ? 15.413 -5.248 -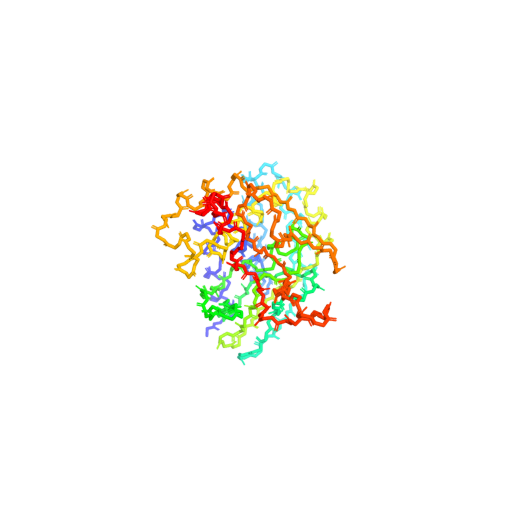5.631 1.00 78.12 175 GLY A N 1
ATOM 1301 C CA . GLY A 1 175 ? 15.316 -6.504 -4.896 1.00 78.12 175 GLY A CA 1
ATOM 1302 C C . GLY A 1 175 ? 16.378 -7.541 -5.297 1.00 78.12 175 GLY A C 1
ATOM 1303 O O . GLY A 1 175 ? 17.153 -7.321 -6.226 1.00 78.12 175 GLY A O 1
ATOM 1304 N N . PRO A 1 176 ? 16.398 -8.712 -4.636 1.00 71.94 176 PRO A N 1
ATOM 1305 C CA . PRO A 1 176 ? 17.455 -9.720 -4.793 1.00 71.94 176 PRO A CA 1
ATOM 1306 C C . PRO A 1 176 ? 17.671 -10.234 -6.224 1.00 71.94 176 PRO A C 1
ATOM 1308 O O . PRO A 1 176 ? 18.749 -10.720 -6.540 1.00 71.94 176 PRO A O 1
ATOM 1311 N N . THR A 1 177 ? 16.652 -10.146 -7.081 1.00 70.06 177 THR A N 1
ATOM 1312 C CA . THR A 1 177 ? 16.706 -10.578 -8.486 1.00 70.06 177 THR A CA 1
ATOM 1313 C C . THR A 1 177 ? 17.214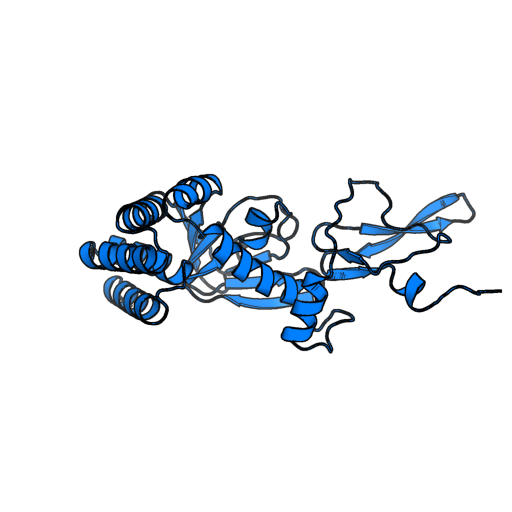 -9.494 -9.440 1.00 70.06 177 THR A C 1
ATOM 1315 O O . THR A 1 177 ? 17.357 -9.750 -10.631 1.00 70.06 177 THR A O 1
ATOM 1318 N N . SER A 1 178 ? 17.435 -8.275 -8.947 1.00 80.44 178 SER A N 1
ATOM 1319 C CA . SER A 1 178 ? 18.050 -7.181 -9.699 1.00 80.44 178 SER A CA 1
ATOM 1320 C C . SER A 1 178 ? 19.571 -7.349 -9.735 1.00 80.44 178 SER A C 1
ATOM 1322 O O . SER A 1 178 ? 20.150 -7.967 -8.840 1.00 80.44 178 SER A O 1
ATOM 1324 N N . ILE A 1 179 ? 20.250 -6.715 -10.697 1.00 82.00 179 ILE A N 1
ATOM 1325 C CA . ILE A 1 179 ? 21.723 -6.612 -10.691 1.00 82.00 179 ILE A CA 1
ATOM 1326 C C . ILE A 1 179 ? 22.249 -5.898 -9.431 1.00 82.00 179 ILE A C 1
ATOM 1328 O O . ILE A 1 179 ? 23.407 -6.052 -9.058 1.00 82.00 179 ILE A O 1
ATOM 1332 N N . PHE A 1 180 ? 21.375 -5.161 -8.739 1.00 85.94 180 PHE A N 1
ATOM 1333 C CA . PHE A 1 180 ? 21.641 -4.496 -7.463 1.00 85.94 180 PHE A CA 1
ATOM 1334 C C . PHE A 1 180 ? 21.321 -5.367 -6.236 1.00 85.94 180 PHE A C 1
ATOM 1336 O O . PHE A 1 180 ? 21.365 -4.878 -5.108 1.00 85.94 180 PHE A O 1
ATOM 1343 N N . GLY A 1 181 ? 20.997 -6.651 -6.419 1.00 84.00 181 GLY A N 1
ATOM 1344 C CA . GLY A 1 181 ? 20.548 -7.542 -5.345 1.00 84.00 181 GLY A CA 1
ATOM 1345 C C . GLY A 1 181 ? 21.574 -7.768 -4.228 1.00 84.00 181 GLY A C 1
ATOM 1346 O O . GLY A 1 181 ? 21.182 -8.065 -3.099 1.00 84.00 181 GLY A O 1
ATOM 1347 N N . ALA A 1 182 ? 22.866 -7.577 -4.518 1.00 86.88 182 ALA A N 1
ATOM 1348 C CA . ALA A 1 182 ? 23.952 -7.655 -3.538 1.00 86.88 182 ALA A CA 1
ATOM 1349 C C . ALA A 1 182 ? 24.007 -6.448 -2.580 1.00 86.88 182 ALA A C 1
ATOM 1351 O O . ALA A 1 182 ? 24.612 -6.551 -1.514 1.00 86.88 182 ALA A O 1
ATOM 1352 N N . LEU A 1 183 ? 23.377 -5.323 -2.937 1.00 89.06 183 LEU A N 1
ATOM 1353 C CA . LEU A 1 183 ? 23.345 -4.124 -2.104 1.00 89.06 183 LEU A CA 1
ATOM 1354 C C . LEU A 1 183 ? 22.434 -4.328 -0.892 1.00 89.06 183 LEU A C 1
ATOM 1356 O O . LEU A 1 183 ? 21.352 -4.912 -0.997 1.00 89.06 183 LEU A O 1
ATOM 1360 N N . ASN A 1 184 ? 22.823 -3.791 0.260 1.00 89.38 184 ASN A N 1
ATOM 1361 C CA . ASN A 1 184 ? 21.992 -3.779 1.457 1.00 89.38 184 ASN A CA 1
ATOM 1362 C C . ASN A 1 184 ? 20.858 -2.732 1.363 1.00 89.38 184 ASN A C 1
ATOM 1364 O O . ASN A 1 184 ? 20.761 -1.949 0.420 1.00 89.38 184 ASN A O 1
ATOM 1368 N N . GLY A 1 185 ? 19.956 -2.710 2.350 1.00 84.75 185 GLY A N 1
ATOM 1369 C CA . GLY A 1 185 ? 18.797 -1.807 2.337 1.00 84.75 185 GLY A CA 1
ATOM 1370 C C . GLY A 1 185 ? 19.147 -0.313 2.270 1.00 84.75 185 GLY A C 1
ATOM 1371 O O . GLY A 1 185 ? 18.445 0.431 1.588 1.00 84.75 185 GLY A O 1
ATOM 1372 N N . LEU A 1 186 ? 20.226 0.113 2.933 1.00 87.38 186 LEU A N 1
ATOM 1373 C CA . LEU A 1 186 ? 20.678 1.508 2.930 1.00 87.38 186 LEU A CA 1
ATOM 1374 C C . LEU A 1 186 ? 21.308 1.884 1.588 1.00 87.38 186 LEU A C 1
ATOM 1376 O O . LEU A 1 186 ? 20.996 2.939 1.046 1.00 87.38 186 LEU A O 1
ATOM 1380 N N . GLU A 1 187 ? 22.130 1.001 1.022 1.00 91.44 187 GLU A N 1
ATOM 1381 C CA . GLU A 1 187 ? 22.753 1.193 -0.294 1.00 91.44 187 GLU A CA 1
ATOM 1382 C C . GLU A 1 187 ? 21.702 1.276 -1.405 1.00 91.44 187 GLU A C 1
ATOM 1384 O O . GLU A 1 187 ? 21.753 2.175 -2.241 1.00 91.44 187 GLU A O 1
ATOM 1389 N N . ARG A 1 188 ? 20.690 0.399 -1.374 1.00 90.69 188 ARG A N 1
ATOM 1390 C CA . ARG A 1 188 ? 19.568 0.450 -2.325 1.00 90.69 188 ARG A CA 1
ATOM 1391 C C . ARG A 1 188 ? 18.762 1.735 -2.200 1.00 90.69 188 ARG A C 1
ATOM 1393 O O . ARG A 1 188 ? 18.365 2.304 -3.211 1.00 90.69 188 ARG A O 1
ATOM 1400 N N . ALA A 1 189 ? 18.520 2.196 -0.973 1.00 86.94 189 ALA A N 1
ATOM 1401 C CA . ALA A 1 189 ? 17.838 3.463 -0.753 1.00 86.94 189 ALA A CA 1
ATOM 1402 C C . ALA A 1 189 ? 18.667 4.638 -1.292 1.00 86.94 189 ALA A C 1
ATOM 1404 O O . ALA A 1 189 ? 18.111 5.485 -1.979 1.00 86.94 189 ALA A O 1
ATOM 1405 N N . ALA A 1 190 ? 19.979 4.668 -1.039 1.00 89.75 190 ALA A N 1
ATOM 1406 C CA . ALA A 1 190 ? 20.866 5.715 -1.544 1.00 89.75 190 ALA A CA 1
ATOM 1407 C C . ALA A 1 190 ? 20.936 5.734 -3.079 1.00 89.75 190 ALA A C 1
ATOM 1409 O O . ALA A 1 190 ? 20.919 6.807 -3.675 1.00 89.75 190 ALA A O 1
ATOM 1410 N N . LEU A 1 191 ? 20.965 4.559 -3.716 1.00 88.31 191 LEU A N 1
ATOM 1411 C CA . LEU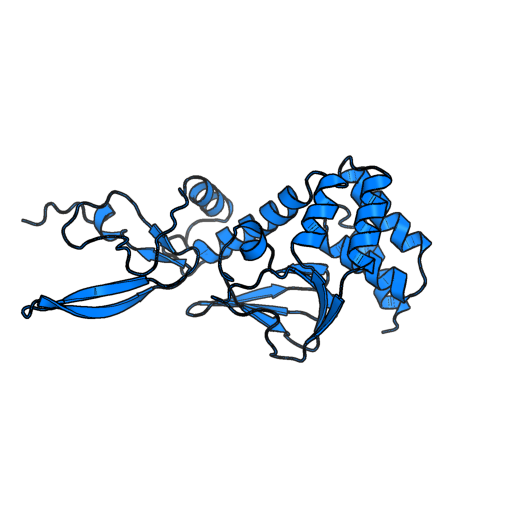 A 1 191 ? 20.923 4.438 -5.172 1.00 88.31 191 LEU A CA 1
ATOM 1412 C C . LEU A 1 191 ? 19.594 4.946 -5.744 1.00 88.31 191 LEU A C 1
ATOM 1414 O O . LEU A 1 191 ? 19.595 5.689 -6.720 1.00 88.31 191 LEU A O 1
ATOM 1418 N N . PHE A 1 192 ? 18.469 4.602 -5.109 1.00 88.44 192 PHE A N 1
ATOM 1419 C CA . PHE A 1 192 ? 17.150 5.088 -5.517 1.00 88.44 192 PHE A CA 1
ATOM 1420 C C . PHE A 1 192 ? 17.044 6.619 -5.476 1.00 88.44 192 PHE A C 1
ATOM 1422 O O . PHE A 1 192 ? 16.450 7.204 -6.375 1.00 88.44 192 PHE A O 1
ATOM 1429 N N . GLU A 1 193 ? 17.644 7.281 -4.481 1.00 88.88 193 GLU A N 1
ATOM 1430 C CA . GLU A 1 193 ? 17.645 8.753 -4.397 1.00 88.88 193 GLU A CA 1
ATOM 1431 C C . GLU A 1 193 ? 18.448 9.428 -5.525 1.00 88.88 193 GLU A C 1
ATOM 1433 O O . GLU A 1 193 ? 18.246 10.608 -5.799 1.00 88.88 193 GLU A O 1
ATOM 1438 N N . GLN A 1 194 ? 19.343 8.699 -6.198 1.00 88.62 194 GLN A N 1
ATOM 1439 C CA . GLN A 1 194 ? 20.084 9.202 -7.361 1.00 88.62 194 GLN A CA 1
ATOM 1440 C C . GLN A 1 194 ? 19.344 8.959 -8.683 1.00 88.62 194 GLN A C 1
ATOM 1442 O O . GLN A 1 194 ? 19.758 9.472 -9.724 1.00 88.62 194 GLN A O 1
ATOM 1447 N N . CYS A 1 195 ? 18.259 8.178 -8.673 1.00 87.94 195 CYS A N 1
ATOM 1448 C CA . CYS A 1 195 ? 17.482 7.915 -9.874 1.00 87.94 195 CYS A CA 1
ATOM 1449 C C . CYS A 1 195 ? 16.720 9.167 -10.315 1.00 87.94 195 CYS A C 1
ATOM 1451 O O . CYS A 1 195 ? 15.967 9.768 -9.549 1.00 87.94 195 CYS A O 1
ATOM 1453 N N . LEU A 1 196 ? 16.853 9.510 -11.595 1.00 87.12 196 LEU A N 1
ATOM 1454 C CA . LEU A 1 196 ? 16.033 10.535 -12.227 1.00 87.12 196 LEU A CA 1
ATOM 1455 C C . LEU A 1 196 ? 14.803 9.867 -12.856 1.00 87.12 196 LEU A C 1
ATOM 1457 O O . LEU A 1 196 ? 14.965 9.005 -13.723 1.00 87.12 196 LEU A O 1
ATOM 1461 N N . PRO A 1 197 ? 13.575 10.219 -12.433 1.00 86.38 197 PRO A N 1
ATOM 1462 C CA . PRO A 1 197 ? 12.377 9.653 -13.031 1.00 86.38 197 PRO A CA 1
ATOM 1463 C C . PRO A 1 197 ? 12.246 10.117 -14.486 1.00 86.38 197 PRO A C 1
ATOM 1465 O O . PRO A 1 197 ? 12.362 11.305 -14.784 1.00 86.38 197 PRO A O 1
ATOM 1468 N N . ALA A 1 198 ? 11.956 9.177 -15.382 1.00 87.56 198 ALA A N 1
ATOM 1469 C CA . ALA A 1 198 ? 11.665 9.438 -16.785 1.00 87.56 198 ALA A CA 1
ATOM 1470 C C . ALA A 1 198 ? 10.401 8.677 -17.195 1.00 87.56 198 ALA A C 1
ATOM 1472 O O . ALA A 1 198 ? 10.190 7.539 -16.779 1.00 87.56 198 ALA A O 1
ATOM 1473 N N . THR A 1 199 ? 9.551 9.316 -17.999 1.00 87.94 199 THR A N 1
ATOM 1474 C CA . THR A 1 199 ? 8.345 8.705 -18.575 1.00 87.94 199 THR A CA 1
ATOM 1475 C C . THR A 1 199 ? 8.465 8.741 -20.087 1.00 87.94 199 THR A C 1
ATOM 1477 O O . THR A 1 199 ? 8.826 9.772 -20.653 1.00 87.94 199 THR A O 1
ATOM 1480 N N . LEU A 1 200 ? 8.168 7.615 -20.727 1.00 89.00 200 LEU A N 1
ATOM 1481 C CA . LEU A 1 200 ? 8.165 7.470 -22.176 1.00 89.00 200 LEU A CA 1
ATOM 1482 C C . LEU A 1 200 ? 6.747 7.124 -22.618 1.00 89.00 200 LEU A C 1
ATOM 1484 O O . LEU A 1 200 ? 6.079 6.317 -21.969 1.00 89.00 200 LEU A O 1
ATOM 1488 N N . ALA A 1 201 ? 6.292 7.746 -23.702 1.00 90.00 201 ALA A N 1
ATOM 1489 C CA . ALA A 1 201 ? 5.022 7.383 -24.318 1.00 90.00 201 ALA A CA 1
ATOM 1490 C C . ALA A 1 201 ? 5.139 6.039 -25.057 1.00 90.00 201 ALA A C 1
ATOM 1492 O O . ALA A 1 201 ? 6.236 5.604 -25.417 1.00 90.00 201 ALA A O 1
ATOM 1493 N N . GLU A 1 202 ? 4.005 5.393 -25.328 1.00 89.56 202 GLU A N 1
ATOM 1494 C CA . GLU A 1 202 ? 3.979 4.194 -26.168 1.00 89.56 202 GLU A CA 1
ATOM 1495 C C . GLU A 1 202 ? 4.629 4.473 -27.534 1.00 89.56 202 GLU A C 1
ATOM 1497 O O . GLU A 1 202 ? 4.392 5.505 -28.165 1.00 89.56 202 GLU A O 1
ATOM 1502 N N . GLY A 1 203 ? 5.496 3.559 -27.974 1.00 89.50 203 GLY A N 1
ATOM 1503 C CA . GLY A 1 203 ? 6.251 3.688 -29.221 1.00 89.50 203 GLY A CA 1
ATOM 1504 C C . GLY A 1 203 ? 7.480 4.603 -29.151 1.00 89.50 203 GLY A C 1
ATOM 1505 O O . GLY A 1 203 ? 8.258 4.623 -30.107 1.00 89.50 203 GLY A O 1
ATOM 1506 N N . GLN A 1 204 ? 7.703 5.322 -28.045 1.00 91.12 204 GLN A N 1
ATOM 1507 C CA . GLN A 1 204 ? 8.924 6.097 -27.841 1.00 91.12 204 GLN A CA 1
ATOM 1508 C C . GLN A 1 204 ? 10.099 5.166 -27.509 1.00 91.12 204 GLN A C 1
ATOM 1510 O O . GLN A 1 204 ? 10.016 4.312 -26.628 1.00 91.12 204 GLN A O 1
ATOM 1515 N N . GLU A 1 205 ? 11.217 5.332 -28.216 1.00 88.69 205 GLU A N 1
ATOM 1516 C CA . GLU A 1 205 ? 12.418 4.527 -27.988 1.00 88.69 205 GLU A CA 1
ATOM 1517 C C . GLU A 1 205 ? 13.189 5.048 -26.767 1.00 88.69 205 GLU A C 1
ATOM 1519 O O . GLU A 1 205 ? 13.539 6.225 -26.698 1.00 88.69 205 GLU A O 1
ATOM 1524 N N . ALA A 1 206 ? 13.450 4.161 -25.802 1.00 87.56 206 ALA A N 1
ATOM 1525 C CA . ALA A 1 206 ? 14.227 4.483 -24.605 1.00 87.56 206 ALA A CA 1
ATOM 1526 C C . ALA A 1 206 ? 15.734 4.552 -24.888 1.00 87.56 206 ALA A C 1
ATOM 1528 O O . ALA A 1 206 ? 16.438 5.402 -24.352 1.00 87.56 206 ALA A O 1
ATOM 1529 N N . VAL A 1 207 ? 16.223 3.621 -25.710 1.00 84.88 207 VAL A N 1
ATOM 1530 C CA . VAL A 1 207 ? 17.623 3.496 -26.125 1.00 84.88 207 VAL A CA 1
ATOM 1531 C C . VAL A 1 207 ? 17.634 2.962 -27.548 1.00 84.88 207 VAL A C 1
ATOM 1533 O O . VAL A 1 207 ? 16.789 2.133 -27.901 1.00 84.88 207 VAL A O 1
ATOM 1536 N N . ARG A 1 208 ? 18.607 3.389 -28.350 1.00 84.06 208 ARG A N 1
ATOM 1537 C CA . ARG A 1 208 ? 18.819 2.880 -29.702 1.00 84.06 208 ARG A CA 1
ATOM 1538 C C . ARG A 1 208 ? 20.162 2.170 -29.808 1.00 84.06 208 ARG A C 1
ATOM 1540 O O . ARG A 1 208 ? 21.174 2.633 -29.291 1.00 84.06 208 ARG A O 1
ATOM 1547 N N . GLU A 1 209 ? 20.174 1.028 -30.490 1.00 75.38 209 GLU A N 1
ATOM 1548 C CA . GLU A 1 209 ? 21.410 0.288 -30.735 1.00 75.38 209 GLU A CA 1
ATOM 1549 C C . GLU A 1 209 ? 22.404 1.127 -31.551 1.00 75.38 209 GLU A C 1
ATOM 1551 O O . GLU A 1 209 ? 22.050 1.700 -32.580 1.00 75.38 209 GLU A O 1
ATOM 1556 N N . GLY A 1 210 ? 23.658 1.165 -31.092 1.00 72.38 210 GLY A N 1
ATOM 1557 C CA . GLY A 1 210 ? 24.736 1.911 -31.744 1.00 72.38 210 GLY A CA 1
ATOM 1558 C C . GLY A 1 210 ? 24.833 3.375 -31.317 1.00 72.38 210 GLY A C 1
ATOM 1559 O O . GLY A 1 210 ? 25.826 4.017 -31.646 1.00 72.38 210 GLY A O 1
ATOM 1560 N N . GLU A 1 211 ? 23.867 3.886 -30.551 1.00 75.56 211 GLU A N 1
ATOM 1561 C CA . GLU A 1 211 ? 23.979 5.204 -29.932 1.00 75.56 211 GLU A CA 1
ATOM 1562 C C . GLU A 1 211 ? 24.714 5.110 -28.584 1.00 75.56 211 GLU A C 1
ATOM 1564 O O . GLU A 1 211 ? 24.514 4.144 -27.836 1.00 75.56 211 GLU A O 1
ATOM 1569 N N . PRO A 1 212 ? 25.581 6.086 -28.255 1.00 70.25 212 PRO A N 1
ATOM 1570 C CA . PRO A 1 212 ? 26.216 6.144 -26.947 1.00 70.25 212 PRO A CA 1
ATOM 1571 C C . PRO A 1 212 ? 25.153 6.327 -25.857 1.00 70.25 212 PRO A C 1
ATOM 1573 O O . PRO A 1 212 ? 24.305 7.216 -25.932 1.00 70.25 212 PRO A O 1
ATOM 1576 N N . GLY A 1 213 ? 25.200 5.470 -24.837 1.00 68.06 213 GLY A N 1
ATOM 1577 C CA . GLY A 1 213 ? 24.313 5.524 -23.677 1.00 68.06 213 GLY A CA 1
ATOM 1578 C C . GLY A 1 213 ? 25.084 5.926 -22.426 1.00 68.06 213 GLY A C 1
ATOM 1579 O O . GLY A 1 213 ? 26.148 5.378 -22.161 1.00 68.06 213 GLY A O 1
ATOM 1580 N N . HIS A 1 214 ? 24.552 6.870 -21.646 1.00 71.44 214 HIS A N 1
ATOM 1581 C CA . HIS A 1 214 ? 25.202 7.378 -20.425 1.00 71.44 214 HIS A CA 1
ATOM 1582 C C . HIS A 1 214 ? 24.432 7.040 -19.136 1.00 71.44 214 HIS A C 1
ATOM 1584 O O . HIS A 1 214 ? 24.734 7.586 -18.077 1.00 71.44 214 HIS A O 1
ATOM 1590 N N . ALA A 1 215 ? 23.420 6.173 -19.210 1.00 79.19 215 ALA A N 1
ATOM 1591 C CA . ALA A 1 215 ? 22.574 5.844 -18.070 1.00 79.19 215 ALA A CA 1
ATOM 1592 C C . ALA A 1 215 ? 22.207 4.358 -18.043 1.00 79.19 215 ALA A C 1
ATOM 1594 O O . ALA A 1 215 ? 21.937 3.750 -19.077 1.00 79.19 215 ALA A O 1
ATOM 1595 N N . ILE A 1 216 ? 22.152 3.805 -16.830 1.00 85.75 216 ILE A N 1
ATOM 1596 C CA . ILE A 1 216 ? 21.436 2.564 -16.546 1.00 85.75 216 ILE A CA 1
ATOM 1597 C C . ILE A 1 216 ? 19.992 2.931 -16.236 1.00 85.75 216 ILE A C 1
ATOM 1599 O O . ILE A 1 216 ? 19.727 3.775 -15.377 1.00 85.75 216 ILE A O 1
ATOM 1603 N N . CYS A 1 217 ? 19.064 2.261 -16.905 1.00 87.69 217 CYS A N 1
ATOM 1604 C CA . CYS A 1 217 ? 17.640 2.462 -16.716 1.00 87.69 217 CYS A CA 1
ATOM 1605 C C . CYS A 1 217 ? 17.027 1.254 -16.012 1.00 87.69 217 CYS A C 1
ATOM 1607 O O . CYS A 1 217 ? 17.381 0.108 -16.287 1.00 87.69 217 CYS A O 1
ATOM 1609 N N . ILE A 1 218 ? 16.069 1.512 -15.124 1.00 88.69 218 ILE A N 1
ATOM 1610 C CA . ILE A 1 218 ? 15.261 0.481 -14.470 1.00 88.69 218 ILE A CA 1
ATOM 1611 C C . ILE A 1 218 ? 13.803 0.800 -14.754 1.00 88.69 218 ILE A C 1
ATOM 1613 O O . ILE A 1 218 ? 13.354 1.923 -14.520 1.00 88.69 218 ILE A O 1
ATOM 1617 N N . ILE A 1 219 ? 13.046 -0.180 -15.238 1.00 87.62 219 ILE A N 1
ATOM 1618 C CA . ILE A 1 219 ? 11.619 0.015 -15.498 1.00 87.62 219 ILE A CA 1
ATOM 1619 C C . ILE A 1 219 ? 10.889 0.087 -14.154 1.00 87.62 219 ILE A C 1
ATOM 1621 O O . ILE A 1 219 ? 10.831 -0.895 -13.420 1.00 87.62 219 ILE A O 1
ATOM 1625 N N . ALA A 1 220 ? 10.323 1.238 -13.801 1.00 83.31 220 ALA A N 1
ATOM 1626 C CA . ALA A 1 220 ? 9.525 1.361 -12.578 1.00 83.31 220 ALA A CA 1
ATOM 1627 C C . ALA A 1 220 ? 8.109 0.776 -12.752 1.00 83.31 220 ALA A C 1
ATOM 1629 O O . ALA A 1 220 ? 7.589 0.110 -11.855 1.00 83.31 220 ALA A O 1
ATOM 1630 N N . SER A 1 221 ? 7.516 0.994 -13.927 1.00 82.31 221 SER A N 1
ATOM 1631 C CA . SER A 1 221 ? 6.176 0.558 -14.332 1.00 82.31 221 SER A CA 1
ATOM 1632 C C . SER A 1 221 ? 6.092 0.454 -15.860 1.00 82.31 221 SER A C 1
ATOM 1634 O O . SER A 1 221 ? 6.848 1.131 -16.555 1.00 82.31 221 SER A O 1
ATOM 1636 N N . GLY A 1 222 ? 5.147 -0.335 -16.378 1.00 83.06 222 GLY A N 1
ATOM 1637 C CA . GLY A 1 222 ? 4.950 -0.522 -17.821 1.00 83.06 222 GLY A CA 1
ATOM 1638 C C . GLY A 1 222 ? 5.804 -1.642 -18.425 1.00 83.06 222 GLY A C 1
ATOM 1639 O O . GLY A 1 222 ? 6.426 -2.421 -17.704 1.00 83.06 222 GLY A O 1
ATOM 1640 N N . MET A 1 223 ? 5.794 -1.731 -19.755 1.00 86.69 223 MET A N 1
ATOM 1641 C CA . MET A 1 223 ? 6.507 -2.744 -20.540 1.00 86.69 223 MET A CA 1
ATOM 1642 C C . MET A 1 223 ? 7.373 -2.058 -21.600 1.00 86.69 223 MET A C 1
ATOM 1644 O O . MET A 1 223 ? 6.965 -1.048 -22.169 1.00 86.69 223 MET A O 1
ATOM 1648 N N . ALA A 1 224 ? 8.538 -2.627 -21.896 1.00 89.94 224 ALA A N 1
ATOM 1649 C CA . ALA A 1 224 ? 9.396 -2.205 -22.996 1.00 89.94 224 ALA A CA 1
ATOM 1650 C C . ALA A 1 224 ? 9.726 -3.399 -23.894 1.00 89.94 224 ALA A C 1
ATOM 1652 O O . ALA A 1 224 ? 10.079 -4.473 -23.410 1.00 89.94 224 ALA A O 1
ATOM 1653 N N . GLU A 1 225 ? 9.646 -3.219 -25.207 1.00 92.75 225 GLU A N 1
ATOM 1654 C CA . GLU A 1 225 ? 10.077 -4.236 -26.163 1.00 92.75 225 GLU A CA 1
ATOM 1655 C C . GLU A 1 225 ? 11.544 -4.029 -26.526 1.00 92.75 225 GLU A C 1
ATOM 1657 O O . GLU A 1 225 ? 11.957 -2.941 -26.928 1.00 92.75 225 GLU A O 1
ATOM 1662 N N . VAL A 1 226 ? 12.328 -5.098 -26.439 1.00 91.12 226 VAL A N 1
ATOM 1663 C CA . VAL A 1 226 ? 13.677 -5.138 -26.994 1.00 91.12 226 VAL A CA 1
ATOM 1664 C C . VAL A 1 226 ? 13.582 -5.810 -28.347 1.00 91.12 226 VAL A C 1
ATOM 1666 O O . VAL A 1 226 ? 13.204 -6.976 -28.443 1.00 91.12 226 VAL A O 1
ATOM 1669 N N . TRP A 1 227 ? 13.942 -5.090 -29.399 1.00 91.00 227 TRP A N 1
ATOM 1670 C CA . TRP A 1 227 ? 13.882 -5.576 -30.770 1.00 91.00 227 TRP A CA 1
ATOM 1671 C C . TRP A 1 227 ? 15.190 -5.289 -31.502 1.00 91.00 227 TRP A C 1
ATOM 1673 O O . TRP A 1 227 ? 15.955 -4.404 -31.129 1.00 91.00 227 TRP A O 1
ATOM 1683 N N . ARG A 1 228 ? 15.450 -6.061 -32.555 1.00 88.38 228 ARG A N 1
ATOM 1684 C CA . ARG A 1 228 ? 16.552 -5.836 -33.494 1.00 88.38 228 ARG A CA 1
ATOM 1685 C C . ARG A 1 228 ? 16.002 -5.623 -34.889 1.00 88.38 228 ARG A C 1
ATOM 1687 O O . ARG A 1 228 ? 14.952 -6.163 -35.238 1.00 88.38 228 ARG A O 1
ATOM 1694 N N . ARG A 1 229 ? 16.716 -4.835 -35.687 1.00 85.62 229 ARG A N 1
ATOM 1695 C CA . ARG A 1 229 ? 16.393 -4.669 -37.101 1.00 85.62 229 ARG A CA 1
ATOM 1696 C C . ARG A 1 229 ? 17.019 -5.820 -37.891 1.00 85.62 229 ARG A C 1
ATO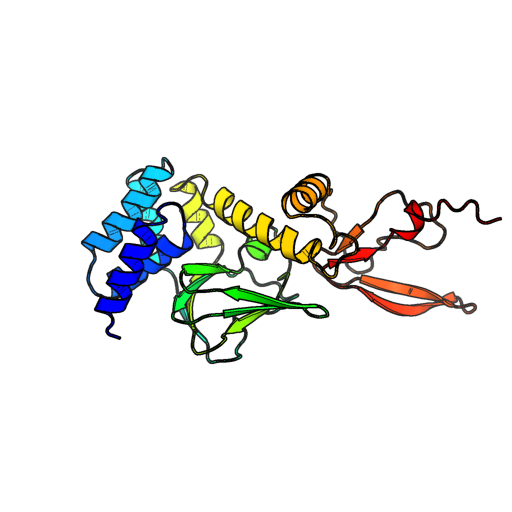M 1698 O O . ARG A 1 229 ? 18.218 -6.061 -37.775 1.00 85.62 229 ARG A O 1
ATOM 1705 N N . GLY A 1 230 ? 16.206 -6.559 -38.639 1.00 82.81 230 GLY A N 1
ATOM 1706 C CA . GLY A 1 230 ? 16.676 -7.592 -39.558 1.00 82.81 230 GLY A CA 1
ATOM 1707 C C . GLY A 1 230 ? 17.405 -6.995 -40.765 1.00 82.81 230 GLY A C 1
ATOM 1708 O O . GLY A 1 230 ? 17.346 -5.791 -41.013 1.00 82.81 230 GLY A O 1
ATOM 1709 N N . ALA A 1 231 ? 18.083 -7.845 -41.541 1.00 81.44 231 ALA A N 1
ATOM 1710 C CA . ALA A 1 231 ? 18.743 -7.439 -42.789 1.00 81.44 231 ALA A CA 1
ATOM 1711 C C . ALA A 1 231 ? 17.750 -6.931 -43.859 1.00 81.44 231 ALA A C 1
ATOM 1713 O O . ALA A 1 231 ? 18.131 -6.200 -44.766 1.00 81.44 231 ALA A O 1
ATOM 1714 N N . ASP A 1 232 ? 16.478 -7.303 -43.721 1.00 87.12 232 ASP A N 1
ATOM 1715 C CA . ASP A 1 232 ? 15.312 -6.840 -44.482 1.00 87.12 232 ASP A CA 1
ATOM 1716 C C . ASP A 1 232 ? 14.786 -5.466 -44.019 1.00 87.12 232 ASP A C 1
ATOM 1718 O O . ASP A 1 232 ? 13.889 -4.901 -44.640 1.00 87.12 232 ASP A O 1
ATOM 1722 N N . GLY A 1 233 ? 15.340 -4.907 -42.939 1.00 82.25 233 GLY A N 1
ATOM 1723 C CA . GLY A 1 233 ? 14.885 -3.659 -42.335 1.00 82.25 233 GLY A CA 1
ATOM 1724 C C . GLY A 1 233 ? 13.720 -3.821 -41.354 1.00 82.25 233 GLY A C 1
ATOM 1725 O O . GLY A 1 233 ? 13.349 -2.826 -40.717 1.00 82.25 233 GLY A O 1
ATOM 1726 N N . GLU A 1 234 ? 13.181 -5.035 -41.186 1.00 88.19 234 GLU A N 1
ATOM 1727 C CA . GLU A 1 234 ? 12.028 -5.302 -40.324 1.00 88.19 234 GLU A CA 1
ATOM 1728 C C . GLU A 1 234 ? 12.399 -5.369 -38.840 1.00 88.19 234 GLU A C 1
ATOM 1730 O O . GLU A 1 234 ? 13.500 -5.776 -38.457 1.00 88.19 234 GLU A O 1
ATOM 1735 N N . ARG A 1 235 ? 11.459 -4.973 -37.975 1.00 87.88 235 ARG A N 1
ATOM 1736 C CA . ARG A 1 235 ? 11.614 -5.077 -36.520 1.00 87.88 235 ARG A CA 1
ATOM 1737 C C . ARG A 1 235 ? 11.324 -6.507 -36.074 1.00 87.88 235 ARG A C 1
ATOM 1739 O O . ARG A 1 235 ? 10.230 -7.016 -36.287 1.00 87.88 235 ARG A O 1
ATOM 1746 N N . ARG A 1 236 ? 12.286 -7.131 -35.396 1.00 90.31 236 ARG A N 1
ATOM 1747 C CA . ARG A 1 236 ? 12.132 -8.453 -34.779 1.00 90.31 236 ARG A CA 1
ATOM 1748 C C . ARG A 1 236 ? 12.262 -8.322 -33.270 1.00 90.31 236 ARG A C 1
ATOM 1750 O O . ARG A 1 236 ? 13.348 -8.025 -32.770 1.00 90.31 236 ARG A O 1
ATOM 1757 N N . VAL A 1 237 ? 11.156 -8.526 -32.555 1.00 91.69 237 VAL A N 1
ATOM 1758 C CA . VAL A 1 237 ? 11.135 -8.520 -31.087 1.00 91.69 237 VAL A CA 1
ATOM 1759 C C . VAL A 1 237 ? 11.963 -9.696 -30.573 1.00 91.69 237 VAL A C 1
ATOM 1761 O O . VAL A 1 237 ? 11.752 -10.843 -30.955 1.00 91.69 237 VAL A O 1
ATOM 1764 N N . VAL A 1 238 ? 12.943 -9.384 -29.733 1.00 91.12 238 VAL A N 1
ATOM 1765 C CA . VAL A 1 238 ? 13.840 -10.338 -29.078 1.00 91.12 238 VAL A CA 1
ATOM 1766 C C . VAL A 1 238 ? 13.254 -10.757 -27.736 1.00 91.12 238 VAL A C 1
ATOM 1768 O O . VAL A 1 238 ? 13.250 -11.940 -27.409 1.00 91.12 238 VAL A O 1
ATOM 1771 N N . THR A 1 239 ? 12.791 -9.787 -26.946 1.00 90.50 239 THR A N 1
ATOM 1772 C CA . THR A 1 239 ? 12.178 -10.016 -25.634 1.00 90.50 239 THR A CA 1
ATOM 1773 C C . THR A 1 239 ? 11.367 -8.796 -25.195 1.00 90.50 239 THR A C 1
ATOM 1775 O O . THR A 1 239 ? 11.468 -7.723 -25.791 1.00 90.50 239 THR A O 1
ATOM 1778 N N . THR A 1 240 ? 10.594 -8.948 -24.127 1.00 89.94 240 THR A N 1
ATOM 1779 C CA . THR A 1 240 ? 9.872 -7.868 -23.449 1.00 89.94 240 THR A CA 1
ATOM 1780 C C . THR A 1 240 ? 10.399 -7.718 -22.029 1.00 89.94 240 THR A C 1
ATOM 1782 O O . THR A 1 240 ? 10.534 -8.706 -21.305 1.00 89.94 240 THR A O 1
ATOM 1785 N N . LEU A 1 241 ? 10.679 -6.488 -21.621 1.00 88.12 241 LEU A N 1
ATOM 1786 C CA . LEU A 1 241 ? 11.118 -6.121 -20.284 1.00 88.12 241 LEU A CA 1
ATOM 1787 C C . LEU A 1 241 ? 9.948 -5.503 -19.523 1.00 88.12 241 LEU A C 1
ATOM 1789 O O . LEU A 1 241 ? 9.213 -4.680 -20.065 1.00 88.12 241 LEU A O 1
ATOM 1793 N N . GLY A 1 242 ? 9.787 -5.903 -18.269 1.00 82.81 242 GLY A N 1
ATOM 1794 C CA . GLY A 1 242 ? 8.755 -5.381 -17.381 1.00 82.81 242 GLY A CA 1
ATOM 1795 C C . GLY A 1 242 ? 9.367 -4.614 -16.216 1.00 82.81 242 GLY A C 1
ATOM 1796 O O . GLY A 1 242 ? 10.583 -4.402 -16.169 1.00 82.81 242 GLY A O 1
ATOM 1797 N N . PRO A 1 243 ? 8.554 -4.221 -15.229 1.00 82.12 243 PRO A N 1
ATOM 1798 C CA . PRO A 1 243 ? 9.050 -3.511 -14.067 1.00 82.12 243 PRO A CA 1
ATOM 1799 C C . PRO A 1 243 ? 10.211 -4.266 -13.392 1.00 82.12 243 PRO A C 1
ATOM 1801 O O . PRO A 1 243 ? 10.176 -5.484 -13.234 1.00 82.12 243 PRO A O 1
ATOM 1804 N N . GLY A 1 244 ? 11.227 -3.535 -12.924 1.00 80.69 244 GLY A N 1
ATOM 1805 C CA . GLY A 1 244 ? 12.418 -4.044 -12.238 1.00 80.69 244 GLY A CA 1
ATOM 1806 C C . GLY A 1 244 ? 13.484 -4.608 -13.169 1.00 80.69 244 GLY A C 1
ATOM 1807 O O . GLY A 1 244 ? 14.608 -4.824 -12.721 1.00 80.69 244 GLY A O 1
ATOM 1808 N N . SER A 1 245 ? 13.164 -4.810 -14.449 1.00 85.56 245 SER A N 1
ATOM 1809 C CA . SER A 1 245 ? 14.174 -5.070 -15.466 1.00 85.56 245 SER A CA 1
ATOM 1810 C C . SER A 1 245 ? 15.097 -3.864 -15.597 1.00 85.56 245 SER A C 1
ATOM 1812 O O . SER A 1 245 ? 14.648 -2.714 -15.623 1.00 85.56 245 SER A O 1
ATOM 1814 N N . VAL A 1 246 ? 16.389 -4.160 -15.687 1.00 86.94 246 VAL A N 1
ATOM 1815 C CA . VAL A 1 246 ? 17.449 -3.186 -15.925 1.00 86.94 246 VAL A CA 1
ATOM 1816 C C . VAL A 1 246 ? 17.874 -3.288 -17.385 1.00 86.94 246 VAL A C 1
ATOM 1818 O O . VAL A 1 246 ? 17.939 -4.395 -17.919 1.00 86.94 246 VAL A O 1
ATOM 1821 N N . PHE A 1 247 ? 18.111 -2.149 -18.027 1.00 87.00 247 PHE A N 1
ATOM 1822 C CA . PHE A 1 247 ? 18.623 -2.075 -19.393 1.00 87.00 247 PHE A CA 1
ATOM 1823 C C . PHE A 1 247 ? 19.556 -0.866 -19.564 1.00 87.00 247 PHE A C 1
ATOM 1825 O O . PHE A 1 247 ? 19.560 0.058 -18.748 1.00 87.00 247 PHE A O 1
ATOM 1832 N N . GLY A 1 248 ? 20.337 -0.860 -20.647 1.00 80.06 248 GLY A N 1
ATOM 1833 C CA . GLY A 1 248 ? 21.329 0.189 -20.928 1.00 80.06 248 GLY A CA 1
ATOM 1834 C C . GLY A 1 248 ? 22.646 0.014 -20.162 1.00 80.06 248 GLY A C 1
ATOM 1835 O O . GLY A 1 248 ? 23.606 0.738 -20.409 1.00 80.06 248 GLY A O 1
ATOM 1836 N N . GLU A 1 249 ? 22.739 -0.999 -19.301 1.00 76.50 249 GLU A N 1
ATOM 1837 C CA . GLU A 1 249 ? 23.935 -1.374 -18.549 1.00 76.50 249 GLU A CA 1
ATOM 1838 C C . GLU A 1 249 ? 25.117 -1.702 -19.453 1.00 76.50 249 GLU A C 1
ATOM 1840 O O . GLU A 1 249 ? 26.254 -1.388 -19.114 1.00 76.50 249 GLU A O 1
ATOM 1845 N N . LEU A 1 250 ? 24.857 -2.261 -20.637 1.00 71.06 250 LEU A N 1
ATOM 1846 C CA . LEU A 1 250 ? 25.915 -2.602 -21.580 1.00 71.06 250 LEU A CA 1
ATOM 1847 C C . LEU A 1 250 ? 26.653 -1.371 -22.104 1.00 71.06 250 LEU A C 1
ATOM 1849 O O . LEU A 1 250 ? 27.849 -1.471 -22.334 1.00 71.06 250 LEU A O 1
ATOM 1853 N N . ALA A 1 251 ? 25.990 -0.223 -22.260 1.00 69.19 251 ALA A N 1
ATOM 1854 C CA . ALA A 1 251 ? 26.655 0.997 -22.719 1.00 69.19 251 ALA A CA 1
ATOM 1855 C C . ALA A 1 251 ? 27.626 1.567 -21.669 1.00 69.19 251 ALA A C 1
ATOM 1857 O O . ALA A 1 251 ? 28.587 2.235 -22.032 1.00 69.19 251 ALA A O 1
ATOM 1858 N N . LEU A 1 252 ? 27.398 1.277 -20.380 1.00 66.88 252 LEU A N 1
ATOM 1859 C CA . LEU A 1 252 ? 28.278 1.698 -19.285 1.00 66.88 252 LEU A CA 1
ATOM 1860 C C . LEU A 1 252 ? 29.343 0.653 -18.927 1.00 66.88 252 LEU A C 1
ATOM 1862 O O . LEU A 1 252 ? 30.438 1.015 -18.510 1.00 66.88 252 LEU A O 1
ATOM 1866 N N . LEU A 1 253 ? 29.023 -0.638 -19.052 1.00 64.69 253 LEU A N 1
ATOM 1867 C CA . LEU A 1 253 ? 29.951 -1.738 -18.761 1.00 64.69 253 LEU A CA 1
ATOM 1868 C C . LEU A 1 253 ? 30.898 -2.021 -19.928 1.00 64.69 253 LEU A C 1
ATOM 1870 O O . LEU A 1 253 ? 32.035 -2.440 -19.719 1.00 64.69 253 LEU A O 1
ATOM 1874 N N . TYR A 1 254 ? 30.424 -1.790 -21.148 1.00 61.62 254 TYR A N 1
ATOM 1875 C CA . TYR A 1 254 ? 31.194 -1.894 -22.372 1.00 61.62 254 TYR A CA 1
ATOM 1876 C C . TYR A 1 254 ? 31.217 -0.516 -23.017 1.00 61.62 254 TYR A C 1
ATOM 1878 O O . TYR A 1 254 ? 30.436 -0.224 -23.923 1.00 61.62 254 TYR A O 1
ATOM 1886 N N . ASP A 1 255 ? 32.130 0.327 -22.537 1.00 48.06 255 ASP A N 1
ATOM 1887 C CA . ASP A 1 255 ? 32.590 1.489 -23.287 1.00 48.06 255 ASP A CA 1
ATOM 1888 C C . ASP A 1 255 ? 33.044 0.974 -24.662 1.00 48.06 255 ASP A C 1
ATOM 1890 O O . ASP A 1 255 ? 34.073 0.301 -24.787 1.00 48.06 255 ASP A O 1
ATOM 1894 N N . ARG A 1 256 ? 32.204 1.130 -25.694 1.00 47.41 256 ARG A N 1
ATOM 1895 C CA . ARG A 1 256 ? 32.515 0.638 -27.040 1.00 47.41 256 ARG A CA 1
ATOM 1896 C C . ARG A 1 256 ? 33.573 1.553 -27.657 1.00 47.41 256 ARG A C 1
ATOM 1898 O O . ARG A 1 256 ? 33.282 2.331 -28.556 1.00 47.41 256 ARG A O 1
ATOM 1905 N N . GLN A 1 257 ? 34.828 1.332 -27.286 1.00 33.00 257 GLN A N 1
ATOM 1906 C CA . GLN A 1 257 ? 35.834 1.057 -28.306 1.00 33.00 257 GLN A CA 1
ATOM 1907 C C . GLN A 1 257 ? 35.712 -0.421 -28.697 1.00 33.00 257 GLN A C 1
ATOM 1909 O O . GLN A 1 257 ? 36.490 -1.273 -28.278 1.00 33.00 257 GLN A O 1
ATOM 1914 N N . ALA A 1 258 ? 34.675 -0.743 -29.469 1.00 32.56 258 ALA A N 1
ATOM 1915 C CA . ALA A 1 258 ? 34.682 -1.944 -30.289 1.00 32.56 258 ALA A CA 1
ATOM 1916 C C . ALA A 1 258 ? 35.210 -1.510 -31.662 1.00 32.56 258 ALA A C 1
ATOM 1918 O O . ALA A 1 258 ? 34.601 -0.634 -32.273 1.00 32.56 258 ALA A O 1
ATOM 1919 N N . ASN A 1 259 ? 36.370 -2.062 -32.035 1.00 30.53 259 ASN A N 1
ATOM 1920 C CA . ASN A 1 259 ? 37.127 -1.849 -33.280 1.00 30.53 259 ASN A CA 1
ATOM 1921 C C . ASN A 1 259 ? 36.297 -1.512 -34.524 1.00 30.53 259 ASN A C 1
ATOM 1923 O O . ASN A 1 259 ? 35.307 -2.236 -34.778 1.00 30.53 259 ASN A O 1
#